Protein AF-A0A2N1M4F9-F1 (afdb_monomer)

Foldseek 3Di:
DVVVVVVVVVVVVQLVVPCADPVRHRVDDDQWDWDQDPNDIDIDGPDDPDPVVVLVVLVVVLVVCVVVVPDLVNVQVVCVVDVPDDHSVVSVVSVVVVVVVCCVLKNKDFDALPPPDPPDDDDDDDDDDDDDDPDPPVRVATKIFTAPLSVCQVVVVCQCPDVVRLDDFPPDAWEKEKEKDWDDDPDPWIKIWIWIATCSCPCVCVDVVRTGTGIMHTDDLALSSVQVVLVVCVVVLVCCLPFNRQYPVRGHHRYAYAYEYALVSLCRLQQFDDCPDQQSDQQFRHGPVCVVPPVDDTHSPGHPPRHPDHHRSPSHDSVRYDYDPVRD

Structure (mmCIF, N/CA/C/O backbone):
data_AF-A0A2N1M4F9-F1
#
_entry.id   AF-A0A2N1M4F9-F1
#
loop_
_atom_site.group_PDB
_atom_site.id
_atom_site.type_symbol
_atom_site.label_atom_id
_atom_site.label_alt_id
_atom_site.label_comp_id
_atom_site.label_asym_id
_atom_site.label_entity_id
_atom_site.label_seq_id
_atom_site.pdbx_PDB_ins_code
_atom_site.Cartn_x
_atom_site.Cartn_y
_atom_site.Cartn_z
_atom_site.occupancy
_atom_site.B_iso_or_equiv
_atom_site.auth_seq_id
_atom_site.auth_comp_id
_atom_site.auth_asym_id
_atom_site.auth_atom_id
_atom_site.pdbx_PDB_model_num
ATOM 1 N N . MET A 1 1 ? -41.321 10.673 26.598 1.00 43.56 1 MET A N 1
ATOM 2 C CA . MET A 1 1 ? -41.824 11.711 27.529 1.00 43.56 1 MET A CA 1
ATOM 3 C C . MET A 1 1 ? -41.396 11.422 28.968 1.00 43.56 1 MET A C 1
ATOM 5 O O . MET A 1 1 ? -40.718 12.260 29.539 1.00 43.56 1 MET A O 1
ATOM 9 N N . VAL A 1 2 ? -41.639 10.211 29.480 1.00 45.97 2 VAL A N 1
ATOM 10 C CA . VAL A 1 2 ? -41.343 9.781 30.866 1.00 45.97 2 VAL A CA 1
ATOM 11 C C . VAL A 1 2 ? -39.872 9.956 31.305 1.00 45.97 2 VAL A C 1
ATOM 13 O O . VAL A 1 2 ? -39.609 10.491 32.376 1.00 45.97 2 VAL A O 1
ATOM 16 N N . GLY A 1 3 ? -38.887 9.603 30.469 1.00 47.00 3 GLY A N 1
ATOM 17 C CA . GLY A 1 3 ? -37.466 9.673 30.863 1.00 47.00 3 GLY A CA 1
ATOM 18 C C . GLY A 1 3 ? -36.924 11.086 31.143 1.00 47.00 3 GLY A C 1
ATOM 19 O O . GLY A 1 3 ? -36.034 11.252 31.972 1.00 47.00 3 GLY A O 1
ATOM 20 N N . LYS A 1 4 ? -37.478 12.125 30.499 1.00 47.69 4 LYS A N 1
ATOM 21 C CA . LYS A 1 4 ? -37.035 13.522 30.687 1.00 47.69 4 LYS A CA 1
ATOM 22 C C . LYS A 1 4 ? -37.596 14.125 31.980 1.00 47.69 4 LYS A C 1
ATOM 24 O O . LYS A 1 4 ? -36.929 14.932 32.623 1.00 47.69 4 LYS A O 1
ATOM 29 N N . GLU A 1 5 ? -38.801 13.707 32.361 1.00 57.88 5 GLU A N 1
ATOM 30 C CA . GLU A 1 5 ? -39.423 14.020 33.651 1.00 57.88 5 GLU A CA 1
ATOM 31 C C . GLU A 1 5 ? -38.674 13.355 34.802 1.00 57.88 5 GLU A C 1
ATOM 33 O O . GLU A 1 5 ? -38.301 14.048 35.745 1.00 57.88 5 GLU A O 1
ATOM 38 N N . ILE A 1 6 ? -38.357 12.061 34.676 1.00 59.81 6 ILE A N 1
ATOM 39 C CA . ILE A 1 6 ? -37.574 11.329 35.680 1.00 59.81 6 ILE A CA 1
ATOM 40 C C . ILE A 1 6 ? -36.201 11.978 35.864 1.00 59.81 6 ILE A C 1
ATOM 42 O O . ILE A 1 6 ? -35.836 12.304 36.987 1.00 59.81 6 ILE A O 1
ATOM 46 N N . ALA A 1 7 ? -35.468 12.263 34.782 1.00 54.81 7 ALA A N 1
ATOM 47 C CA . ALA A 1 7 ? -34.160 12.912 34.880 1.00 54.81 7 ALA A CA 1
ATOM 48 C C . ALA A 1 7 ? -34.240 14.285 35.575 1.00 54.81 7 ALA A C 1
ATOM 50 O O . ALA A 1 7 ? -33.414 14.611 36.424 1.00 54.81 7 ALA A O 1
ATOM 51 N N . THR A 1 8 ? -35.262 15.085 35.262 1.00 65.81 8 THR A N 1
ATOM 52 C CA . THR A 1 8 ? -35.437 16.424 35.847 1.00 65.81 8 THR A CA 1
ATOM 53 C C . THR A 1 8 ? -35.810 16.353 37.334 1.00 65.81 8 THR A C 1
ATOM 55 O O . THR A 1 8 ? -35.275 17.112 38.144 1.00 65.81 8 THR A O 1
ATOM 58 N N . GLN A 1 9 ? -36.685 15.417 37.714 1.00 71.00 9 GLN A N 1
ATOM 59 C CA . GLN A 1 9 ? -37.071 15.174 39.108 1.00 71.00 9 GLN A CA 1
ATOM 60 C C . GLN A 1 9 ? -35.902 14.619 39.929 1.00 71.00 9 GLN A C 1
ATOM 62 O O . GLN A 1 9 ? -35.629 15.121 41.018 1.00 71.00 9 GLN A O 1
ATOM 67 N N . THR A 1 10 ? -35.147 13.669 39.378 1.00 65.94 10 THR A N 1
ATOM 68 C CA . THR A 1 10 ? -33.921 13.134 39.982 1.00 65.94 10 THR A CA 1
ATOM 69 C C . THR A 1 10 ? -32.917 14.241 40.281 1.00 65.94 10 THR A C 1
ATOM 71 O O . THR A 1 10 ? -32.430 14.350 41.404 1.00 65.94 10 THR A O 1
ATOM 74 N N . MET A 1 11 ? -32.643 15.117 39.313 1.00 65.06 11 MET A N 1
ATOM 75 C CA . MET A 1 11 ? -31.697 16.221 39.496 1.00 65.06 11 MET A CA 1
ATOM 76 C C . MET A 1 11 ? -32.159 17.211 40.570 1.00 65.06 11 MET A C 1
ATOM 78 O O . MET A 1 11 ? -31.341 17.729 41.330 1.00 65.06 11 MET A O 1
ATOM 82 N N . SER A 1 12 ? -33.470 17.447 40.675 1.00 73.50 12 SER A N 1
ATOM 83 C CA . SER A 1 12 ? -34.050 18.251 41.754 1.00 73.50 12 SER A CA 1
ATOM 84 C C . SER A 1 12 ? -33.849 17.598 43.129 1.00 73.50 12 SER A C 1
ATOM 86 O O . SER A 1 12 ? -33.447 18.274 44.078 1.00 73.50 12 SER A O 1
ATOM 88 N N . ILE A 1 13 ? -34.050 16.280 43.233 1.00 73.75 13 ILE A N 1
ATOM 89 C CA . ILE A 1 13 ? -33.861 15.507 44.469 1.00 73.75 13 ILE A CA 1
ATOM 90 C C . ILE A 1 13 ? -32.388 15.500 44.896 1.00 73.75 13 ILE A C 1
ATOM 92 O O . ILE A 1 13 ? -32.100 15.740 46.069 1.00 73.75 13 ILE A O 1
ATOM 96 N N . LEU A 1 14 ? -31.451 15.280 43.971 1.00 72.12 14 LEU A N 1
ATOM 97 C CA . LEU A 1 14 ? -30.015 15.250 44.274 1.00 72.12 14 LEU A CA 1
ATOM 98 C C . LEU A 1 14 ? -29.511 16.605 44.795 1.00 72.12 14 LEU A C 1
ATOM 100 O O . LEU A 1 14 ? -28.812 16.648 45.809 1.00 72.12 14 LEU A O 1
ATOM 104 N N . LYS A 1 15 ? -29.949 17.717 44.183 1.00 71.81 15 LYS A N 1
ATOM 105 C CA . LYS A 1 15 ? -29.650 19.074 44.679 1.00 71.81 15 LYS A CA 1
ATOM 106 C C . LYS A 1 15 ? -30.251 19.329 46.056 1.00 71.81 15 LYS A C 1
ATOM 108 O O . LYS A 1 15 ? -29.565 19.818 46.949 1.00 71.81 15 LYS A O 1
ATOM 113 N N . LYS A 1 16 ? -31.524 18.971 46.253 1.00 79.19 16 LYS A N 1
ATOM 114 C CA . LYS A 1 16 ? -32.230 19.174 47.527 1.00 79.19 16 LYS A CA 1
ATOM 115 C C . LYS A 1 16 ? -31.554 18.441 48.691 1.00 79.19 16 LYS A C 1
ATOM 117 O O . LYS A 1 16 ? -31.559 18.949 49.808 1.00 79.19 16 LYS A O 1
ATOM 122 N N . ASN A 1 17 ? -30.957 17.280 48.426 1.00 74.25 17 ASN A N 1
ATOM 123 C CA . ASN A 1 17 ? -30.284 16.457 49.432 1.00 74.25 17 ASN A CA 1
ATOM 124 C C . ASN A 1 17 ? -28.765 16.702 49.523 1.00 74.25 17 ASN A C 1
ATOM 126 O O . ASN A 1 17 ? -28.071 15.926 50.169 1.00 74.25 17 ASN A O 1
ATOM 130 N N . LYS A 1 18 ? -28.249 17.787 48.921 1.00 76.75 18 LYS A N 1
ATOM 131 C CA . LYS A 1 18 ? -26.831 18.191 48.976 1.00 76.75 18 LYS A CA 1
ATOM 132 C C . LYS A 1 18 ? -25.847 17.135 48.454 1.00 76.75 18 LYS A C 1
ATOM 134 O O . LYS A 1 18 ? -24.708 17.075 48.912 1.00 76.75 18 LYS A O 1
ATOM 139 N N . PHE A 1 19 ? -26.241 16.349 47.451 1.00 71.12 19 PHE A N 1
ATOM 140 C CA . PHE A 1 19 ? -25.306 15.526 46.671 1.00 71.12 19 PHE A CA 1
ATOM 141 C C . PHE A 1 19 ? -24.544 16.392 45.661 1.00 71.12 19 PHE A C 1
ATOM 143 O O . PHE A 1 19 ? -24.553 16.139 44.455 1.00 71.12 19 PHE A O 1
ATOM 150 N N . THR A 1 20 ? -23.926 17.457 46.159 1.00 70.88 20 THR A N 1
ATOM 151 C CA . THR A 1 20 ? -23.211 18.463 45.382 1.00 70.88 20 THR A CA 1
ATOM 152 C C . THR A 1 20 ? -21.827 18.692 45.978 1.00 70.88 20 THR A C 1
ATOM 154 O O . THR A 1 20 ? -21.663 18.663 47.197 1.00 70.88 20 THR A O 1
ATOM 157 N N . SER A 1 21 ? -20.832 18.926 45.129 1.00 68.69 21 SER A N 1
ATOM 158 C CA . SER A 1 21 ? -19.482 19.323 45.518 1.00 68.69 21 SER A CA 1
ATOM 159 C C . SER A 1 21 ? -19.484 20.707 46.199 1.00 68.69 21 SER A C 1
ATOM 161 O O . SER A 1 21 ? -20.481 21.436 46.136 1.00 68.69 21 SER A O 1
ATOM 163 N N . PRO A 1 22 ? -18.352 21.138 46.789 1.00 64.31 22 PRO A N 1
ATOM 164 C CA . PRO A 1 22 ? -18.171 22.518 47.248 1.00 64.31 22 PRO A CA 1
ATOM 165 C C . PRO A 1 22 ? -18.318 23.577 46.139 1.00 64.31 22 PRO A C 1
ATOM 167 O O . PRO A 1 22 ? -18.532 24.744 46.448 1.00 64.31 22 PRO A O 1
ATOM 170 N N . SER A 1 23 ? -18.214 23.179 44.863 1.00 74.44 23 SER A N 1
ATOM 171 C CA . SER A 1 23 ? -18.457 24.013 43.677 1.00 74.44 23 SER A CA 1
ATOM 172 C C . SER A 1 23 ? -19.906 23.945 43.158 1.00 74.44 23 SER A C 1
ATOM 174 O O . SER A 1 23 ? -20.176 24.411 42.057 1.00 74.44 23 SER A O 1
ATOM 176 N N . GLU A 1 24 ? -20.836 23.371 43.933 1.00 68.88 24 GLU A N 1
ATOM 177 C CA . GLU A 1 24 ? -22.257 23.160 43.591 1.00 68.88 24 GLU A CA 1
ATOM 178 C C . GLU A 1 24 ? -22.531 22.231 42.389 1.00 68.88 24 GLU A C 1
ATOM 180 O O . GLU A 1 24 ? -23.660 22.140 41.896 1.00 68.88 24 GLU A O 1
ATOM 185 N N . GLU A 1 25 ? -21.535 21.465 41.945 1.00 66.25 25 GLU A N 1
ATOM 186 C CA . GLU A 1 25 ? -21.716 20.445 40.909 1.00 66.25 25 GLU A CA 1
ATOM 187 C C . GLU A 1 25 ? -22.289 19.166 41.517 1.00 66.25 25 GLU A C 1
ATOM 189 O O . GLU A 1 25 ? -21.863 18.737 42.583 1.00 66.25 25 GLU A O 1
ATOM 194 N N . ILE A 1 26 ? -23.258 18.524 40.861 1.00 68.31 26 ILE A N 1
ATOM 195 C CA . ILE A 1 26 ? -23.835 17.269 41.365 1.00 68.31 26 ILE A CA 1
ATOM 196 C C . ILE A 1 26 ? -22.802 16.148 41.240 1.00 68.31 26 ILE A C 1
ATOM 198 O O . ILE A 1 26 ? -22.325 15.870 40.144 1.00 68.31 26 ILE A O 1
ATOM 202 N N . ILE A 1 27 ? -22.496 15.489 42.359 1.00 68.31 27 ILE A N 1
ATOM 203 C CA . ILE A 1 27 ? -21.466 14.436 42.455 1.00 68.31 27 ILE A CA 1
ATOM 204 C C . ILE A 1 27 ? -22.041 13.014 42.461 1.00 68.31 27 ILE A C 1
ATOM 206 O O . ILE A 1 27 ? -21.300 12.049 42.614 1.00 68.31 27 ILE A O 1
ATOM 210 N N . ALA A 1 28 ? -23.359 12.875 42.329 1.00 59.84 28 ALA A N 1
ATOM 211 C CA . ALA A 1 28 ? -24.047 11.589 42.332 1.00 59.84 28 ALA A CA 1
ATOM 212 C C . ALA A 1 28 ? -24.730 11.333 40.985 1.00 59.84 28 ALA A C 1
ATOM 214 O O . ALA A 1 28 ? -25.316 12.240 40.391 1.00 59.84 28 ALA A O 1
ATOM 215 N N . THR A 1 29 ? -24.695 10.083 40.531 1.00 61.25 29 THR A N 1
ATOM 216 C CA . THR A 1 29 ? -25.408 9.619 39.336 1.00 61.25 29 THR A CA 1
ATOM 217 C C . THR A 1 29 ? -26.294 8.427 39.697 1.00 61.25 29 THR A C 1
ATOM 219 O O . THR A 1 29 ? -26.034 7.734 40.678 1.00 61.25 29 THR A O 1
ATOM 222 N N . ILE A 1 30 ? -27.391 8.234 38.960 1.00 61.59 30 ILE A N 1
ATOM 223 C CA . ILE A 1 30 ? -28.231 7.039 39.100 1.00 61.59 30 ILE A CA 1
ATOM 224 C C . ILE A 1 30 ? -27.684 5.981 38.150 1.00 61.59 30 ILE A C 1
ATOM 226 O O . ILE A 1 30 ? -27.671 6.209 36.942 1.00 61.59 30 ILE A O 1
ATOM 230 N N . GLU A 1 31 ? -27.276 4.841 38.697 1.00 61.00 31 GLU A N 1
ATOM 231 C CA . GLU A 1 31 ? -26.774 3.705 37.919 1.00 61.00 31 GLU A CA 1
ATOM 232 C C . GLU A 1 31 ? -27.929 2.807 37.446 1.00 61.00 31 GLU A C 1
ATOM 234 O O . GLU A 1 31 ? -28.061 2.551 36.250 1.00 61.00 31 GLU A O 1
ATOM 239 N N . VAL A 1 32 ? -28.836 2.420 38.355 1.00 66.81 32 VAL A N 1
ATOM 240 C CA . VAL A 1 32 ? -29.966 1.517 38.067 1.00 66.81 32 VAL A CA 1
ATOM 241 C C . VAL A 1 32 ? -31.227 1.954 38.815 1.00 66.81 32 VAL A C 1
ATOM 243 O O . VAL A 1 32 ? -31.163 2.384 39.968 1.00 66.81 32 VAL A O 1
ATOM 246 N N . ILE A 1 33 ? -32.394 1.807 38.181 1.00 73.81 33 ILE A N 1
ATOM 247 C CA . ILE A 1 33 ? -33.699 1.853 38.855 1.00 73.81 33 ILE A CA 1
ATOM 248 C C . ILE A 1 33 ? -34.377 0.491 38.713 1.00 73.81 33 ILE A C 1
ATOM 250 O O . ILE A 1 33 ? -34.663 0.054 37.601 1.00 73.81 33 ILE A O 1
ATOM 254 N N . 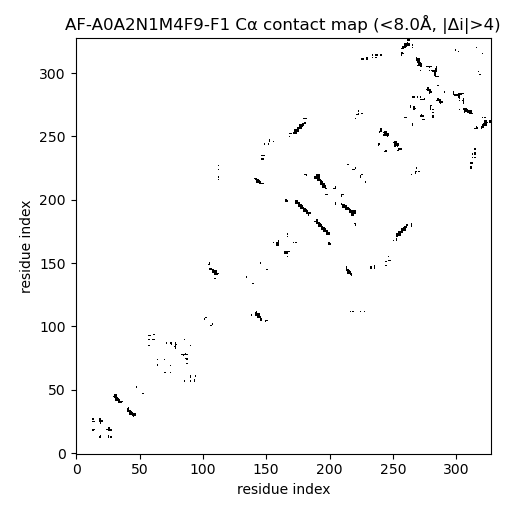VAL A 1 34 ? -34.685 -0.148 39.843 1.00 74.94 34 VAL A N 1
ATOM 255 C CA . VAL A 1 34 ? -35.406 -1.427 39.897 1.00 74.94 34 VAL A CA 1
ATOM 256 C C . VAL A 1 34 ? -36.852 -1.177 40.318 1.00 74.94 34 VAL A C 1
ATOM 258 O O . VAL A 1 34 ? -37.114 -0.636 41.393 1.00 74.94 34 VAL A O 1
ATOM 261 N N . LEU A 1 35 ? -37.805 -1.569 39.476 1.00 69.62 35 LEU A N 1
ATOM 262 C CA . LEU A 1 35 ? -39.241 -1.420 39.708 1.00 69.62 35 LEU A CA 1
ATOM 263 C C . LEU A 1 35 ? -39.894 -2.797 39.792 1.00 69.62 35 LEU A C 1
ATOM 265 O O . LEU A 1 35 ? -39.648 -3.644 38.944 1.00 69.62 35 LEU A O 1
ATOM 269 N N . LYS A 1 36 ? -40.776 -3.017 40.771 1.00 73.88 36 LYS A N 1
ATOM 270 C CA . LYS A 1 36 ? -41.617 -4.220 40.823 1.00 73.88 36 LYS A CA 1
ATOM 271 C C . LYS A 1 36 ? -43.045 -3.864 40.428 1.00 73.88 36 LYS A C 1
ATOM 273 O O . LYS A 1 36 ? -43.728 -3.165 41.172 1.00 73.88 36 LYS A O 1
ATOM 278 N N . ILE A 1 37 ? -43.497 -4.345 39.273 1.00 73.44 37 ILE A N 1
ATOM 279 C CA . ILE A 1 37 ? -44.825 -4.062 38.719 1.00 73.44 37 ILE A CA 1
ATOM 280 C C . ILE A 1 37 ? -45.552 -5.393 38.536 1.00 73.44 37 ILE A C 1
ATOM 282 O O . ILE A 1 37 ? -45.088 -6.264 37.814 1.00 73.44 37 ILE A O 1
ATOM 286 N N . ASN A 1 38 ? -46.684 -5.576 39.223 1.00 75.25 38 ASN A N 1
ATOM 287 C CA . ASN A 1 38 ? -47.508 -6.795 39.156 1.00 75.25 38 ASN A CA 1
ATOM 288 C C . ASN A 1 38 ? -46.754 -8.118 39.411 1.00 75.25 38 ASN A C 1
ATOM 290 O O . ASN A 1 38 ? -47.158 -9.170 38.930 1.00 75.25 38 ASN A O 1
ATOM 294 N N . GLY A 1 39 ? -45.676 -8.077 40.198 1.00 79.50 39 GLY A N 1
ATOM 295 C CA . GLY A 1 39 ? -44.855 -9.251 40.508 1.00 79.50 39 GLY A CA 1
ATOM 296 C C . GLY A 1 39 ? -43.624 -9.411 39.617 1.00 79.50 39 GLY A C 1
ATOM 297 O O . GLY A 1 39 ? -42.696 -10.099 40.034 1.00 79.50 39 GLY A O 1
ATOM 298 N N . GLU A 1 40 ? -43.564 -8.717 38.481 1.00 60.47 40 GLU A N 1
ATOM 299 C CA . GLU A 1 40 ? -42.396 -8.679 37.602 1.00 60.47 40 GLU A CA 1
ATOM 300 C C . GLU A 1 40 ? -41.425 -7.579 38.022 1.00 60.47 40 GLU A C 1
ATOM 302 O O . GLU A 1 40 ? -41.831 -6.502 38.467 1.00 60.47 40 GLU A O 1
ATOM 307 N N . ILE A 1 41 ? -40.132 -7.869 37.900 1.00 82.56 41 ILE A N 1
ATOM 308 C CA . ILE A 1 41 ? -39.058 -6.916 38.163 1.00 82.56 41 ILE A CA 1
ATOM 309 C C . ILE A 1 41 ? -38.625 -6.322 36.822 1.00 82.56 41 ILE A C 1
ATOM 311 O O . ILE A 1 41 ? -38.258 -7.053 35.907 1.00 82.56 41 ILE A O 1
ATOM 315 N N . VAL A 1 42 ? -38.677 -4.997 36.718 1.00 67.00 42 VAL A N 1
ATOM 316 C CA . VAL A 1 42 ? -38.195 -4.215 35.581 1.00 67.00 42 VAL A CA 1
ATOM 317 C C . VAL A 1 42 ? -36.985 -3.417 36.042 1.00 67.00 42 VAL A C 1
ATOM 319 O O . VAL A 1 42 ? -37.100 -2.562 36.921 1.00 67.00 42 VAL A O 1
ATOM 322 N N . GLU A 1 43 ? -35.835 -3.684 35.437 1.00 71.38 43 GLU A N 1
ATOM 323 C CA . GLU A 1 43 ? -34.592 -2.962 35.700 1.00 71.38 43 GLU A CA 1
ATOM 324 C C . GLU A 1 43 ? -34.309 -1.978 34.567 1.00 71.38 43 GLU A C 1
ATOM 326 O O . GLU A 1 43 ? -34.317 -2.331 33.387 1.00 71.38 43 GLU A O 1
ATOM 331 N N . LEU A 1 44 ? -34.079 -0.721 34.931 1.00 59.56 44 LEU A N 1
ATOM 332 C CA . LEU A 1 44 ? -33.698 0.348 34.019 1.00 59.56 44 LEU A CA 1
ATOM 333 C C . LEU A 1 44 ? -32.254 0.737 34.324 1.00 59.56 44 LEU A C 1
ATOM 335 O O . LEU A 1 44 ? -31.991 1.428 35.310 1.00 59.56 44 LEU A O 1
ATOM 339 N N . HIS A 1 45 ? -31.339 0.276 33.477 1.00 60.31 45 HIS A N 1
ATOM 340 C CA . HIS A 1 45 ? -29.908 0.568 33.549 1.00 60.31 45 HIS A CA 1
ATOM 341 C C . HIS A 1 45 ? -29.611 1.890 32.833 1.00 60.31 45 HIS A C 1
ATOM 343 O O . HIS A 1 45 ? -29.954 2.065 31.661 1.00 60.31 45 HIS A O 1
ATOM 349 N N . PHE A 1 46 ? -29.018 2.848 33.546 1.00 59.69 46 PHE A N 1
ATOM 350 C CA . PHE A 1 46 ? -28.681 4.183 33.026 1.00 59.69 46 PHE A CA 1
ATOM 351 C C . PHE A 1 46 ? -27.184 4.340 32.716 1.00 59.69 46 PHE A C 1
ATOM 353 O O . PHE A 1 46 ? -26.774 5.358 32.153 1.00 59.69 46 PHE A O 1
ATOM 360 N N . HIS A 1 47 ? -26.385 3.320 33.032 1.00 55.69 47 HIS A N 1
ATOM 361 C CA . HIS A 1 47 ? -25.016 3.129 32.568 1.00 55.69 47 HIS A CA 1
ATOM 362 C C . HIS A 1 47 ? -24.889 1.732 31.947 1.00 55.69 47 HIS A C 1
ATOM 364 O O . HIS A 1 47 ? -25.502 0.800 32.458 1.00 55.69 47 HIS A O 1
ATOM 370 N N . PRO A 1 48 ? -24.113 1.551 30.864 1.00 50.91 48 PRO A N 1
ATOM 371 C CA . PRO A 1 48 ? -23.643 0.224 30.491 1.00 50.91 48 PRO A CA 1
ATOM 372 C C . PRO A 1 48 ? -22.753 -0.280 31.626 1.00 50.91 48 PRO A C 1
ATOM 374 O O . PRO A 1 48 ? -21.821 0.424 32.017 1.00 50.91 48 PRO A O 1
ATOM 377 N N . ASP A 1 49 ? -23.021 -1.481 32.132 1.00 50.88 49 ASP A N 1
ATOM 378 C CA . ASP A 1 49 ? -22.327 -2.097 33.275 1.00 50.88 49 ASP A CA 1
ATOM 379 C C . ASP A 1 49 ? -20.808 -2.295 33.059 1.00 50.88 49 ASP A C 1
ATOM 381 O O . ASP A 1 49 ? -20.088 -2.733 33.956 1.00 50.88 49 ASP A O 1
ATOM 385 N N . ASN A 1 50 ? -20.291 -1.949 31.873 1.00 59.62 50 ASN A N 1
ATOM 386 C CA . ASN A 1 50 ? -18.891 -2.060 31.502 1.00 59.62 50 ASN A CA 1
ATOM 387 C C . ASN A 1 50 ? -18.440 -0.837 30.676 1.00 59.62 50 ASN A C 1
ATOM 389 O O . ASN A 1 50 ? -18.958 -0.570 29.590 1.00 59.62 50 ASN A O 1
ATOM 393 N N . VAL A 1 51 ? -17.426 -0.099 31.147 1.00 60.84 51 VAL A N 1
ATOM 394 C CA . VAL A 1 51 ? -16.824 1.051 30.425 1.00 60.84 51 VAL A CA 1
ATOM 395 C C . VAL A 1 51 ? -16.342 0.646 29.020 1.00 60.84 51 VAL A C 1
ATOM 397 O O . VAL A 1 51 ? -16.396 1.438 28.071 1.00 60.84 51 VAL A O 1
ATOM 400 N N . THR A 1 52 ? -15.918 -0.611 28.872 1.00 62.53 52 THR A N 1
ATOM 401 C CA . THR A 1 52 ? -15.534 -1.219 27.593 1.00 62.53 52 THR A CA 1
ATOM 402 C C . THR A 1 52 ? -16.712 -1.287 26.616 1.00 62.53 52 THR A C 1
ATOM 404 O O . THR A 1 52 ? -16.546 -0.911 25.456 1.00 62.53 52 THR A O 1
ATOM 407 N N . ASP A 1 53 ? -17.910 -1.652 27.081 1.00 68.88 53 ASP A N 1
ATOM 408 C CA . ASP A 1 53 ? -19.109 -1.774 26.238 1.00 68.88 53 ASP A CA 1
ATOM 409 C C . ASP A 1 53 ? -19.587 -0.401 25.752 1.00 68.88 53 ASP A C 1
ATOM 411 O O . ASP A 1 53 ? -19.983 -0.238 24.597 1.00 68.88 53 ASP A O 1
ATOM 415 N N . PHE A 1 54 ? -19.478 0.629 26.598 1.00 78.38 54 PHE A N 1
ATOM 416 C CA . PHE A 1 54 ? -19.806 1.999 26.199 1.00 78.38 54 PHE A CA 1
ATOM 417 C C . PHE A 1 54 ? -18.851 2.538 25.129 1.00 78.38 54 PHE A C 1
ATOM 419 O O . PHE A 1 54 ? -19.282 3.163 24.158 1.00 78.38 54 PHE A O 1
ATOM 426 N N . THR A 1 55 ? -17.553 2.275 25.289 1.00 82.62 55 THR A N 1
ATOM 427 C CA . THR A 1 55 ? -16.529 2.706 24.330 1.00 82.62 55 THR A CA 1
ATOM 428 C C . THR A 1 55 ? -16.735 2.019 22.982 1.00 82.62 55 THR A C 1
ATOM 430 O O . THR A 1 55 ? -16.797 2.695 21.959 1.00 82.62 55 THR A O 1
ATOM 433 N N . GLN A 1 56 ? -16.949 0.699 22.980 1.00 80.56 56 GLN A N 1
ATOM 434 C CA . GLN A 1 56 ? -17.260 -0.064 21.767 1.00 80.56 56 GLN A CA 1
ATOM 435 C C . GLN A 1 56 ? -18.544 0.426 21.087 1.00 80.56 56 GLN A C 1
ATOM 437 O O . GLN A 1 56 ? -18.614 0.492 19.857 1.00 80.56 56 GLN A O 1
ATOM 442 N N . HIS A 1 57 ? -19.554 0.809 21.870 1.00 81.50 57 HIS A N 1
ATOM 443 C CA . HIS A 1 57 ? -20.788 1.371 21.338 1.00 81.50 57 HIS A CA 1
ATOM 444 C C . HIS A 1 57 ? -20.558 2.724 20.645 1.00 81.50 57 HIS A C 1
ATOM 446 O O . HIS A 1 57 ? -21.030 2.923 19.523 1.00 81.50 57 HIS A O 1
ATOM 452 N N . ILE A 1 58 ? -19.790 3.634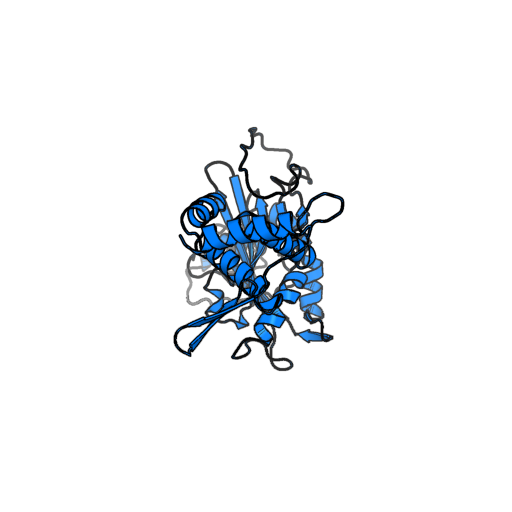 21.258 1.00 88.38 58 ILE A N 1
ATOM 453 C CA . ILE A 1 58 ? -19.420 4.909 20.623 1.00 88.38 58 ILE A CA 1
ATOM 454 C C . ILE A 1 58 ? -18.575 4.670 19.368 1.00 88.38 58 ILE A C 1
ATOM 456 O O . ILE A 1 58 ? -18.859 5.270 18.331 1.00 88.38 58 ILE A O 1
ATOM 460 N N . ASP A 1 59 ? -17.581 3.784 19.435 1.00 89.00 59 ASP A N 1
ATOM 461 C CA . ASP A 1 59 ? -16.713 3.450 18.301 1.00 89.00 59 ASP A CA 1
ATOM 462 C C . ASP A 1 59 ? -17.531 2.896 17.126 1.00 89.00 59 ASP A C 1
ATOM 464 O O . ASP A 1 59 ? -17.317 3.281 15.976 1.00 89.00 59 ASP A O 1
ATOM 468 N N . SER A 1 60 ? -18.551 2.081 17.412 1.00 81.62 60 SER A N 1
ATOM 469 C CA . SER A 1 60 ? -19.488 1.570 16.405 1.00 81.62 60 SER A CA 1
ATOM 470 C C . SER A 1 60 ? -20.314 2.685 15.755 1.00 81.62 60 SER A C 1
ATOM 472 O O . SER A 1 60 ? -20.527 2.663 14.544 1.00 81.62 60 SER A O 1
ATOM 474 N N . ILE A 1 61 ? -20.758 3.685 16.527 1.00 85.62 61 ILE A N 1
ATOM 475 C CA . ILE A 1 61 ? -21.475 4.852 15.987 1.00 85.62 61 ILE A CA 1
ATOM 476 C C . ILE A 1 61 ? -20.551 5.697 15.109 1.00 85.62 61 ILE A C 1
ATOM 478 O O . ILE A 1 61 ? -20.963 6.120 14.028 1.00 85.62 61 ILE A O 1
ATOM 482 N N . ILE A 1 62 ? -19.317 5.950 15.558 1.00 89.38 62 ILE A N 1
ATOM 483 C CA . ILE A 1 62 ? -18.318 6.703 14.788 1.00 89.38 62 ILE A CA 1
ATOM 484 C C . ILE A 1 62 ? -18.071 6.008 13.457 1.00 89.38 62 ILE A C 1
ATOM 486 O O . ILE A 1 62 ? -18.231 6.641 12.414 1.00 89.38 62 ILE A O 1
ATOM 490 N N . ARG A 1 63 ? -17.792 4.701 13.502 1.00 87.31 63 ARG A N 1
ATOM 491 C CA . ARG A 1 63 ? -17.577 3.875 12.319 1.00 87.31 63 ARG A CA 1
ATOM 492 C C . ARG A 1 63 ? -18.770 3.921 11.369 1.00 87.31 63 ARG A C 1
ATOM 494 O O . ARG A 1 63 ? -18.582 4.169 10.185 1.00 87.31 63 ARG A O 1
ATOM 501 N N . ALA A 1 64 ? -19.990 3.750 11.879 1.00 83.31 64 ALA A N 1
ATOM 502 C CA . ALA A 1 64 ? -21.196 3.832 11.060 1.00 83.31 64 ALA A CA 1
ATOM 503 C C . ALA A 1 64 ? -21.338 5.207 10.396 1.00 83.31 64 ALA A C 1
ATOM 505 O O . ALA A 1 64 ? -21.690 5.282 9.223 1.00 83.31 64 ALA A O 1
ATOM 506 N N . CYS A 1 65 ? -21.040 6.297 11.112 1.00 84.25 65 CYS A N 1
ATOM 507 C CA . CYS A 1 65 ? -21.053 7.640 10.531 1.00 84.25 65 CYS A CA 1
ATOM 508 C C . CYS A 1 65 ? -20.013 7.790 9.415 1.00 84.25 65 CYS A C 1
ATOM 510 O O . CYS A 1 65 ? -20.330 8.392 8.395 1.00 84.25 65 CYS A O 1
ATOM 512 N N . ASP A 1 66 ? -18.808 7.246 9.588 1.00 84.06 66 ASP A N 1
ATOM 513 C CA . ASP A 1 66 ? -17.741 7.338 8.587 1.00 84.06 66 ASP A CA 1
ATOM 514 C C . ASP A 1 66 ? -18.050 6.481 7.349 1.00 84.06 66 ASP A C 1
ATOM 516 O O . ASP A 1 66 ? -17.954 6.971 6.227 1.00 84.06 66 ASP A O 1
ATOM 520 N N . GLU A 1 67 ? -18.530 5.248 7.534 1.00 81.12 67 GLU A N 1
ATOM 521 C CA . GLU A 1 67 ? -18.934 4.356 6.435 1.00 81.12 67 GLU A CA 1
ATOM 522 C C . GLU A 1 67 ? -20.146 4.891 5.654 1.00 81.12 67 GLU A C 1
ATOM 524 O O . GLU A 1 67 ? -20.261 4.668 4.450 1.00 81.12 67 GLU A O 1
ATOM 529 N N . THR A 1 68 ? -21.044 5.629 6.315 1.00 84.12 68 THR A N 1
ATOM 530 C CA . THR A 1 68 ? -22.232 6.236 5.683 1.00 84.12 68 THR A CA 1
ATOM 531 C C . THR A 1 68 ? -22.041 7.701 5.289 1.00 84.12 68 THR A C 1
ATOM 533 O O . THR A 1 68 ? -22.986 8.334 4.813 1.00 84.12 68 THR A O 1
ATOM 536 N N . LEU A 1 69 ? -20.834 8.251 5.466 1.00 84.62 69 LEU A N 1
ATOM 537 C CA . LEU A 1 69 ? -20.488 9.646 5.169 1.00 84.62 69 LEU A CA 1
ATOM 538 C C . LEU A 1 69 ? -21.407 10.672 5.869 1.00 84.62 69 LEU A C 1
ATOM 540 O O . LEU A 1 69 ? -21.679 11.759 5.350 1.00 84.62 69 LEU A O 1
ATOM 544 N N . ILE A 1 70 ? -21.898 10.352 7.071 1.00 84.12 70 ILE A N 1
ATOM 545 C CA . ILE A 1 70 ? -22.713 11.268 7.871 1.00 84.12 70 ILE A CA 1
ATOM 546 C C . ILE A 1 70 ? -21.802 12.331 8.479 1.00 84.12 70 ILE A C 1
ATOM 548 O O . ILE A 1 70 ? -21.036 12.082 9.409 1.00 84.12 70 ILE A O 1
ATOM 552 N N . SER A 1 71 ? -21.949 13.567 8.001 1.00 88.06 71 SER A N 1
ATOM 553 C CA . SER A 1 71 ? -21.204 14.694 8.558 1.00 88.06 71 SER A CA 1
ATOM 554 C C . SER A 1 71 ? -21.567 14.960 10.020 1.00 88.06 71 SER A C 1
ATOM 556 O O . SER A 1 71 ? -22.710 14.771 10.450 1.00 88.06 71 SER A O 1
ATOM 558 N N . ARG A 1 72 ? -20.618 15.524 10.772 1.00 86.75 72 ARG A N 1
ATOM 559 C CA . ARG A 1 72 ? -20.801 15.961 12.165 1.00 86.75 72 ARG A CA 1
ATOM 560 C C . ARG A 1 72 ? -22.075 16.787 12.369 1.00 86.75 72 ARG A C 1
ATOM 562 O O . ARG A 1 72 ? -22.847 16.545 13.295 1.00 86.75 72 ARG A O 1
ATOM 569 N N . ASN A 1 73 ? -22.345 17.742 11.475 1.00 88.62 73 ASN A N 1
ATOM 570 C CA . ASN A 1 73 ? -23.549 18.572 11.553 1.00 88.62 73 ASN A CA 1
ATOM 571 C C . ASN A 1 73 ? -24.834 17.760 11.308 1.00 88.62 73 ASN A C 1
ATOM 573 O O . ASN A 1 73 ? -25.844 17.983 11.980 1.00 88.62 73 ASN A O 1
ATOM 577 N N . SER A 1 74 ? -24.797 16.805 10.378 1.00 86.06 74 SER A N 1
ATOM 578 C CA . SER A 1 74 ? -25.923 15.907 10.101 1.00 86.06 74 SER A CA 1
ATOM 579 C C . SER A 1 74 ? -26.211 15.009 11.300 1.00 86.06 74 SER A C 1
ATOM 581 O O . SER A 1 74 ? -27.352 14.972 11.767 1.00 86.06 74 SER A O 1
ATOM 583 N N . TYR A 1 75 ? -25.177 14.392 11.881 1.00 88.50 75 TYR A N 1
ATOM 584 C CA . TYR A 1 75 ? -25.305 13.602 13.104 1.00 88.50 75 TYR A CA 1
ATOM 585 C C . TYR A 1 75 ? -25.840 14.446 14.269 1.00 88.50 75 TYR A C 1
ATOM 587 O O . TYR A 1 75 ? -26.772 14.042 14.960 1.00 88.50 75 TYR A O 1
ATOM 595 N N . ARG A 1 76 ? -25.341 15.676 14.450 1.00 88.12 76 ARG A N 1
ATOM 596 C CA . ARG A 1 76 ? -25.831 16.608 15.480 1.00 88.12 76 ARG A CA 1
ATOM 597 C C . ARG A 1 76 ? -27.329 16.892 15.351 1.00 88.12 76 ARG A C 1
ATOM 599 O O . ARG A 1 76 ? -28.038 16.922 16.358 1.00 88.12 76 ARG A O 1
ATOM 606 N N . ARG A 1 77 ? -27.823 17.107 14.125 1.00 88.88 77 ARG A N 1
ATOM 607 C CA . ARG A 1 77 ? -29.257 17.312 13.851 1.00 88.88 77 ARG A CA 1
ATOM 608 C C . ARG A 1 77 ? -30.063 16.049 14.146 1.00 88.88 77 ARG A C 1
ATOM 610 O O . ARG A 1 77 ? -31.111 16.148 14.782 1.00 88.88 77 ARG A O 1
ATOM 617 N N . LEU A 1 78 ? -29.553 14.886 13.746 1.00 81.31 78 LEU A N 1
ATOM 618 C CA . LEU A 1 78 ? -30.176 13.589 13.999 1.00 81.31 78 LEU A CA 1
ATOM 619 C C . LEU A 1 78 ? -30.286 13.302 15.505 1.00 81.31 78 LEU A C 1
ATOM 621 O O . LEU A 1 78 ? -31.378 13.045 16.006 1.00 81.31 78 LEU A O 1
ATOM 625 N N . ALA A 1 79 ? -29.191 13.462 16.250 1.00 84.62 79 ALA A N 1
ATOM 626 C CA . ALA A 1 79 ? -29.152 13.283 17.700 1.00 84.62 79 ALA A CA 1
ATOM 627 C C . ALA A 1 79 ? -30.023 14.300 18.456 1.00 84.62 79 ALA A C 1
ATOM 629 O O . ALA A 1 79 ? -30.447 14.058 19.587 1.00 84.62 79 ALA A O 1
ATOM 630 N N . LYS A 1 80 ? -30.321 15.461 17.858 1.00 82.38 80 LYS A N 1
ATOM 631 C CA . LYS A 1 80 ? -31.293 16.416 18.412 1.00 82.38 80 LYS A CA 1
ATOM 632 C C . LYS A 1 80 ? -32.737 15.932 18.240 1.00 82.38 80 LYS A C 1
ATOM 634 O O . LYS A 1 80 ? -33.546 16.170 19.134 1.00 82.38 80 LYS A O 1
ATOM 639 N N . ALA A 1 81 ? -33.048 15.276 17.122 1.00 78.50 81 ALA A N 1
ATOM 640 C CA . ALA A 1 81 ? -34.385 14.777 16.803 1.00 78.50 81 ALA A CA 1
ATOM 641 C C . ALA A 1 81 ? -34.710 13.439 17.493 1.00 78.50 81 ALA A C 1
ATOM 643 O O . ALA A 1 81 ? -35.839 13.234 17.932 1.00 78.50 81 ALA A O 1
ATOM 644 N N . VAL A 1 82 ? -33.725 12.547 17.631 1.00 78.56 82 VAL A N 1
ATOM 645 C CA . VAL A 1 82 ? -33.890 11.219 18.236 1.00 78.56 82 VAL A CA 1
ATOM 646 C C . VAL A 1 82 ? -33.324 11.226 19.655 1.00 78.56 82 VAL A C 1
ATOM 648 O O . VAL A 1 82 ? -32.120 11.346 19.854 1.00 78.56 82 VAL A O 1
ATOM 651 N N . LEU A 1 83 ? -34.199 11.090 20.657 1.00 71.94 83 LEU A N 1
ATOM 652 C CA . LEU A 1 83 ? -33.833 11.227 22.076 1.00 71.94 83 LEU A CA 1
ATOM 653 C C . LEU A 1 83 ? -32.839 10.171 22.580 1.00 71.94 83 LEU A C 1
ATOM 655 O O . LEU A 1 83 ? -32.114 10.456 23.528 1.00 71.94 83 LEU A O 1
ATOM 659 N N . ASN A 1 84 ? -32.810 8.994 21.953 1.00 75.31 84 ASN A N 1
ATOM 660 C CA . ASN A 1 84 ? -31.996 7.857 22.392 1.00 75.31 84 ASN A CA 1
ATOM 661 C C . ASN A 1 84 ? -30.589 7.844 21.777 1.00 75.31 84 ASN A C 1
ATOM 663 O O . ASN A 1 84 ? -29.799 6.965 22.101 1.00 75.31 84 ASN A O 1
ATOM 667 N N . LEU A 1 85 ? -30.269 8.781 20.877 1.00 77.56 85 LEU A N 1
ATOM 668 C CA . LEU A 1 85 ? -28.934 8.857 20.291 1.00 77.56 85 LEU A CA 1
ATOM 669 C C . LEU A 1 85 ? -27.958 9.575 21.219 1.00 77.56 85 LEU A C 1
ATOM 671 O O . LEU A 1 85 ? -28.285 10.589 21.846 1.00 77.56 85 LEU A O 1
ATOM 675 N N . ILE A 1 86 ? -26.718 9.086 21.223 1.00 85.31 86 ILE A N 1
ATOM 676 C CA . ILE A 1 86 ? -25.608 9.736 21.910 1.00 85.31 86 ILE A CA 1
ATOM 677 C C . ILE A 1 86 ? -25.413 11.142 21.343 1.00 85.31 86 ILE A C 1
ATOM 679 O 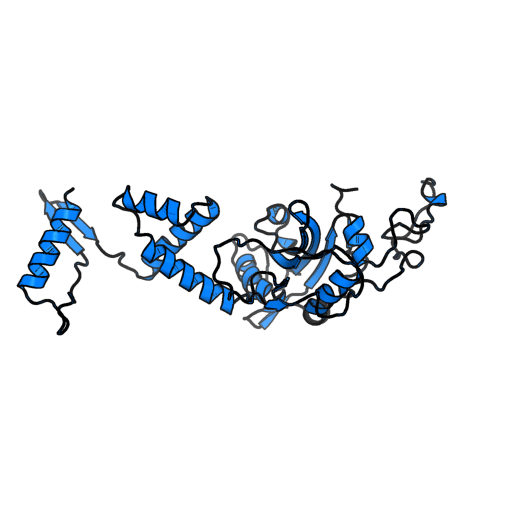O . ILE A 1 86 ? -25.427 11.364 20.128 1.00 85.31 86 ILE A O 1
ATOM 683 N N . ARG A 1 87 ? -25.230 12.111 22.243 1.00 84.88 87 ARG A N 1
ATOM 684 C CA . ARG A 1 87 ? -25.017 13.512 21.877 1.00 84.88 87 ARG A CA 1
ATOM 685 C C . ARG A 1 87 ? -23.704 13.678 21.122 1.00 84.88 87 ARG A C 1
ATOM 687 O O . ARG A 1 87 ? -22.688 13.098 21.481 1.00 84.88 87 ARG A O 1
ATOM 694 N N . GLU A 1 88 ? -23.732 14.541 20.114 1.00 89.50 88 GLU A N 1
ATOM 695 C CA . GLU A 1 88 ? -22.606 14.742 19.201 1.00 89.50 88 GLU A CA 1
ATOM 696 C C . GLU A 1 88 ? -21.291 15.115 19.907 1.00 89.50 88 GLU A C 1
ATOM 698 O O . GLU A 1 88 ? -20.262 14.579 19.527 1.00 89.50 88 GLU A O 1
ATOM 703 N N . HIS A 1 89 ? -21.302 15.916 20.978 1.00 87.31 89 HIS A N 1
ATOM 704 C CA . HIS A 1 89 ? -20.065 16.256 21.700 1.00 87.31 89 HIS A CA 1
ATOM 705 C C . HIS A 1 89 ? -19.331 15.035 22.293 1.00 87.31 89 HIS A C 1
ATOM 707 O O . HIS A 1 89 ? -18.110 15.061 22.418 1.00 87.31 89 HIS A O 1
ATOM 713 N N . VAL A 1 90 ? -20.054 13.966 22.655 1.00 88.88 90 VAL A N 1
ATOM 714 C CA . VAL A 1 90 ? -19.453 12.716 23.153 1.00 88.88 90 VAL A CA 1
ATOM 715 C C . VAL A 1 90 ? -18.773 11.971 22.005 1.00 88.88 90 VAL A C 1
ATOM 717 O O . VAL A 1 90 ? -17.643 11.511 22.153 1.00 88.88 90 VAL A O 1
ATOM 720 N N . ILE A 1 91 ? -19.441 11.913 20.848 1.00 88.69 91 ILE A N 1
ATOM 721 C CA . ILE A 1 91 ? -18.894 11.334 19.614 1.00 88.69 91 ILE A CA 1
ATOM 722 C C . ILE A 1 91 ? -17.639 12.098 19.184 1.00 88.69 91 ILE A C 1
ATOM 724 O O . ILE A 1 91 ? -16.623 11.482 18.887 1.00 88.69 91 ILE A O 1
ATOM 728 N N . GLU A 1 92 ? -17.679 13.430 19.210 1.00 89.31 92 GLU A N 1
ATOM 729 C CA . GLU A 1 92 ? -16.545 14.280 18.841 1.00 89.31 92 GLU A CA 1
ATOM 730 C C . GLU A 1 92 ? -15.352 14.091 19.780 1.00 89.31 92 GLU A C 1
ATOM 732 O O . GLU A 1 92 ? -14.218 13.946 19.328 1.00 89.31 92 GLU A O 1
ATOM 737 N N . LYS A 1 93 ? -15.595 14.030 21.096 1.00 91.31 93 LYS A N 1
ATOM 738 C CA . LYS A 1 93 ? -14.534 13.756 22.070 1.00 91.31 93 LYS A CA 1
ATOM 739 C C . LYS A 1 93 ? -13.832 12.436 21.751 1.00 91.31 93 LYS A C 1
ATOM 741 O O . LYS A 1 93 ? -12.604 12.397 21.711 1.00 91.31 93 LYS A O 1
ATOM 746 N N . ARG A 1 94 ? -14.605 11.381 21.474 1.00 92.00 94 ARG A N 1
ATOM 747 C CA . ARG A 1 94 ? -14.049 10.074 21.125 1.00 92.00 94 ARG A CA 1
ATOM 748 C C . ARG A 1 94 ? -13.346 10.079 19.762 1.00 92.00 94 ARG A C 1
ATOM 750 O O . ARG A 1 94 ? -12.277 9.490 19.653 1.00 92.00 94 ARG A O 1
ATOM 757 N N . ARG A 1 95 ? -13.856 10.804 18.756 1.00 92.00 95 ARG A N 1
ATOM 758 C CA . ARG A 1 95 ? -13.143 11.028 17.480 1.00 92.00 95 ARG A CA 1
ATOM 759 C C . ARG A 1 95 ? -11.770 11.660 17.714 1.00 92.00 95 ARG A C 1
ATOM 761 O O . ARG A 1 95 ? -10.785 11.156 17.194 1.00 92.00 95 ARG A O 1
ATOM 768 N N . ASN A 1 96 ? -11.680 12.687 18.557 1.00 91.50 96 ASN A N 1
ATOM 769 C CA . ASN A 1 96 ? -10.405 13.334 18.880 1.00 91.50 96 ASN A CA 1
ATOM 770 C C . ASN A 1 96 ? -9.428 12.394 19.603 1.00 91.50 96 ASN A C 1
ATOM 772 O O . ASN A 1 96 ? -8.221 12.462 19.376 1.00 91.50 96 ASN A O 1
ATOM 776 N N . GLU A 1 97 ? -9.926 11.512 20.472 1.00 93.50 97 GLU A N 1
ATOM 777 C CA . GLU A 1 97 ? -9.112 10.461 21.097 1.00 93.50 97 GLU A CA 1
ATOM 778 C C . GLU A 1 97 ? -8.585 9.464 20.058 1.00 93.50 97 GLU A C 1
ATOM 780 O O . GLU A 1 97 ? -7.388 9.176 20.053 1.00 93.50 97 GLU A O 1
ATOM 785 N N . ILE A 1 98 ? -9.442 8.993 19.144 1.00 91.25 98 ILE A N 1
ATOM 786 C CA . ILE A 1 98 ? -9.050 8.105 18.040 1.00 91.25 98 ILE A CA 1
ATOM 787 C C . ILE A 1 98 ? -7.988 8.780 17.169 1.00 91.25 98 ILE A C 1
ATOM 789 O O . ILE A 1 98 ? -6.950 8.175 16.916 1.00 91.25 98 ILE A O 1
ATOM 793 N N . THR A 1 99 ? -8.180 10.041 16.776 1.00 91.12 99 THR A N 1
ATOM 794 C CA . THR A 1 99 ? -7.200 10.802 15.985 1.00 91.12 99 THR A CA 1
ATOM 795 C C . THR A 1 99 ? -5.843 10.883 16.686 1.00 91.12 99 THR A C 1
ATOM 797 O O . THR A 1 99 ? -4.811 10.674 16.054 1.00 91.12 99 THR A O 1
ATOM 800 N N . LYS A 1 100 ? -5.811 11.117 18.005 1.00 93.56 100 LYS A N 1
ATOM 801 C CA . LYS A 1 100 ? -4.557 11.122 18.782 1.00 93.56 100 LYS A CA 1
ATOM 802 C C . LYS A 1 100 ? -3.873 9.755 18.788 1.00 93.56 100 LYS A C 1
ATOM 804 O O . LYS A 1 100 ? -2.657 9.689 18.625 1.00 93.56 100 LYS A O 1
ATOM 809 N N . ILE A 1 101 ? -4.644 8.677 18.947 1.00 92.75 101 ILE A N 1
ATOM 810 C CA . ILE A 1 101 ? -4.128 7.303 18.881 1.00 92.75 101 ILE A CA 1
ATOM 811 C C . ILE A 1 101 ? -3.565 7.024 17.483 1.00 92.75 101 ILE A C 1
ATOM 813 O O . ILE A 1 101 ? -2.434 6.559 17.362 1.00 92.75 101 ILE A O 1
ATOM 817 N N . MET A 1 102 ? -4.305 7.366 16.426 1.00 91.00 102 MET A N 1
ATOM 818 C CA . MET A 1 102 ? -3.867 7.192 15.039 1.00 91.00 102 MET A CA 1
ATOM 819 C C . MET A 1 102 ? -2.579 7.961 14.744 1.00 91.00 102 MET A C 1
ATOM 821 O O . MET A 1 102 ? -1.652 7.378 14.192 1.00 91.00 102 MET A O 1
ATOM 825 N N . ASN A 1 103 ? -2.481 9.221 15.172 1.00 90.69 103 ASN A N 1
ATOM 826 C CA . ASN A 1 103 ? -1.275 10.034 14.994 1.00 90.69 103 ASN A CA 1
ATOM 827 C C . ASN A 1 103 ? -0.057 9.453 15.726 1.00 90.69 103 ASN A C 1
ATOM 829 O O . ASN A 1 103 ? 1.070 9.653 15.284 1.00 90.69 103 ASN A O 1
ATOM 833 N N . SER A 1 104 ? -0.273 8.729 16.828 1.00 91.94 104 SER A N 1
ATOM 834 C CA . SER A 1 104 ? 0.799 8.033 17.542 1.00 91.94 104 SER A CA 1
ATOM 835 C C . SER A 1 104 ? 1.204 6.718 16.876 1.00 91.94 104 SER A C 1
ATOM 837 O O . SER A 1 104 ? 2.384 6.381 16.898 1.00 91.94 104 SER A O 1
ATOM 839 N N . LEU A 1 105 ? 0.245 5.951 16.348 1.00 91.75 105 LEU A N 1
ATOM 840 C CA . LEU A 1 105 ? 0.494 4.620 15.783 1.00 91.75 105 LEU A CA 1
ATOM 841 C C . LEU A 1 105 ? 0.996 4.683 14.338 1.00 91.75 105 LEU A C 1
ATOM 843 O O . LEU A 1 105 ? 1.911 3.957 13.965 1.00 91.75 105 LEU A O 1
ATOM 847 N N . ILE A 1 106 ? 0.394 5.547 13.523 1.00 91.44 106 ILE A N 1
ATOM 848 C CA . ILE A 1 106 ? 0.688 5.684 12.096 1.00 91.44 106 ILE A CA 1
ATOM 849 C C . ILE A 1 106 ? 0.815 7.179 11.769 1.00 91.44 106 ILE A C 1
ATOM 851 O O . ILE A 1 106 ? -0.072 7.757 11.132 1.00 91.44 106 ILE A O 1
ATOM 855 N N . PRO A 1 107 ? 1.899 7.836 12.220 1.00 91.69 107 PRO A N 1
ATOM 856 C CA . PRO A 1 107 ? 2.079 9.263 12.011 1.00 91.69 107 PRO A CA 1
ATOM 857 C C . PRO A 1 107 ? 2.141 9.594 10.519 1.00 91.69 107 PRO A C 1
ATOM 859 O O . PRO A 1 107 ? 2.923 9.008 9.761 1.00 91.69 107 PRO A O 1
ATOM 862 N N . ILE A 1 108 ? 1.344 10.581 10.116 1.00 92.00 108 ILE A N 1
ATOM 863 C CA . ILE A 1 108 ? 1.448 11.215 8.805 1.00 92.00 108 ILE A CA 1
ATOM 864 C C . ILE A 1 108 ? 2.516 12.300 8.916 1.00 92.00 108 ILE A C 1
ATOM 866 O O . ILE A 1 108 ? 2.412 13.209 9.736 1.00 92.00 108 ILE A O 1
ATOM 870 N N . LYS A 1 109 ? 3.572 12.170 8.118 1.00 91.25 109 LYS A N 1
ATOM 871 C CA . LYS A 1 109 ? 4.718 13.072 8.120 1.00 91.25 109 LYS A CA 1
ATOM 872 C C . LYS A 1 109 ? 4.594 14.039 6.942 1.00 91.25 109 LYS A C 1
ATOM 874 O O . LYS A 1 109 ? 4.549 13.568 5.799 1.00 91.25 109 LYS A O 1
ATOM 879 N N . PRO A 1 110 ? 4.565 15.358 7.190 1.00 90.88 110 PRO A N 1
ATOM 880 C CA . PRO A 1 110 ? 4.606 16.330 6.115 1.00 90.88 110 PRO A CA 1
ATOM 881 C C . PRO A 1 110 ? 6.002 16.368 5.479 1.00 90.88 110 PRO A C 1
ATOM 883 O O . PRO A 1 110 ? 7.021 16.065 6.109 1.00 90.88 110 PRO A O 1
ATOM 886 N N . PHE A 1 111 ? 6.053 16.742 4.209 1.00 87.94 111 PHE A N 1
ATOM 887 C CA . PHE A 1 111 ? 7.259 17.090 3.476 1.00 87.94 111 PHE A CA 1
ATOM 888 C C . PHE A 1 111 ? 6.921 18.117 2.389 1.00 87.94 111 PHE A C 1
ATOM 890 O O . PHE A 1 111 ? 5.758 18.437 2.164 1.00 87.94 111 PHE A O 1
ATOM 897 N N . ASN A 1 112 ? 7.949 18.668 1.744 1.00 83.81 112 ASN A N 1
ATOM 898 C CA . ASN A 1 112 ? 7.773 19.699 0.729 1.00 83.81 112 ASN A CA 1
ATOM 899 C C . ASN A 1 112 ? 8.608 19.378 -0.518 1.00 83.81 112 ASN A C 1
ATOM 901 O O . ASN A 1 112 ? 9.845 19.389 -0.463 1.00 83.81 112 ASN A O 1
ATOM 905 N N . LEU A 1 113 ? 7.930 19.119 -1.639 1.00 78.25 113 LEU A N 1
ATOM 906 C CA . LEU A 1 113 ? 8.537 18.905 -2.957 1.00 78.25 113 LEU A CA 1
ATOM 907 C C . LEU A 1 113 ? 9.247 20.146 -3.516 1.00 78.25 113 LEU A C 1
ATOM 909 O O . LEU A 1 113 ? 10.176 20.006 -4.305 1.00 78.25 113 LEU A O 1
ATOM 913 N N . GLN A 1 114 ? 8.809 21.349 -3.139 1.00 65.25 114 GLN A N 1
ATOM 914 C CA . GLN A 1 114 ? 9.249 22.632 -3.702 1.00 65.25 114 GLN A CA 1
ATOM 915 C C . GLN A 1 114 ? 10.596 23.119 -3.143 1.00 65.25 114 GLN A C 1
ATOM 917 O O . GLN A 1 114 ? 11.169 24.068 -3.666 1.00 65.25 114 GLN A O 1
ATOM 922 N N . SER A 1 115 ? 11.149 22.461 -2.118 1.00 47.84 115 SER A N 1
ATOM 923 C CA . SER A 1 115 ? 12.414 22.869 -1.478 1.00 47.84 115 SER A CA 1
ATOM 924 C C . SER A 1 115 ? 13.689 22.590 -2.299 1.00 47.84 115 SER A C 1
ATOM 926 O O . SER A 1 115 ? 14.792 22.893 -1.845 1.00 47.84 115 SER A O 1
ATOM 928 N N . VAL A 1 116 ? 13.566 22.057 -3.520 1.00 39.84 116 VAL A N 1
ATOM 929 C CA . VAL A 1 116 ? 14.684 21.863 -4.456 1.00 39.84 116 VAL A CA 1
ATOM 930 C C . VAL A 1 116 ? 14.355 22.581 -5.766 1.00 39.84 116 VAL A C 1
ATOM 932 O O . VAL A 1 116 ? 13.648 22.032 -6.604 1.00 39.84 116 VAL A O 1
ATOM 935 N N . ASN A 1 117 ? 14.840 23.824 -5.891 1.00 34.38 117 ASN A N 1
ATOM 936 C CA . ASN A 1 117 ? 14.739 24.743 -7.037 1.00 34.38 117 ASN A CA 1
ATOM 937 C C . ASN A 1 117 ? 14.192 24.125 -8.338 1.00 34.38 117 ASN A C 1
ATOM 939 O O . ASN A 1 117 ? 14.934 23.540 -9.131 1.00 34.38 117 ASN A O 1
ATOM 943 N N . LEU A 1 118 ? 12.904 24.350 -8.591 1.00 37.31 118 LEU A N 1
ATOM 944 C CA . LEU A 1 118 ? 12.324 24.345 -9.931 1.00 37.31 118 LEU A CA 1
ATOM 945 C C . LEU A 1 118 ? 12.158 25.805 -10.368 1.00 37.31 118 LEU A C 1
ATOM 947 O O . LEU A 1 118 ? 11.045 26.294 -10.540 1.00 37.31 118 LEU A O 1
ATOM 951 N N . ASP A 1 119 ? 13.279 26.511 -10.526 1.00 35.91 119 ASP A N 1
ATOM 952 C CA . ASP A 1 119 ? 13.285 27.769 -11.270 1.00 35.91 119 ASP A CA 1
ATOM 953 C C . ASP A 1 119 ? 13.036 27.438 -12.741 1.00 35.91 119 ASP A C 1
ATOM 955 O O . ASP A 1 119 ? 13.943 27.032 -13.471 1.00 35.91 119 ASP A O 1
ATOM 959 N N . ASN A 1 120 ? 11.762 27.521 -13.117 1.00 38.22 120 ASN A N 1
ATOM 960 C CA . ASN A 1 120 ? 11.208 27.998 -14.384 1.00 38.22 120 ASN A CA 1
ATOM 961 C C . ASN A 1 120 ? 9.883 27.277 -14.619 1.00 38.22 120 ASN A C 1
ATOM 963 O O . ASN A 1 120 ? 9.842 26.234 -15.262 1.00 38.22 120 ASN A O 1
ATOM 967 N N . ASP A 1 121 ? 8.809 27.823 -14.061 1.00 35.62 121 ASP A N 1
ATOM 968 C CA . ASP A 1 121 ? 7.666 28.237 -14.872 1.00 35.62 121 ASP A CA 1
ATOM 969 C C . ASP A 1 121 ? 6.728 29.076 -13.998 1.00 35.62 121 ASP A C 1
ATOM 971 O O . ASP A 1 121 ? 6.239 28.641 -12.955 1.00 35.62 121 ASP A O 1
ATOM 975 N N . ASN A 1 122 ? 6.545 30.328 -14.419 1.00 42.12 122 ASN A N 1
ATOM 976 C CA . ASN A 1 122 ? 5.586 31.261 -13.847 1.00 42.12 122 ASN A CA 1
ATOM 977 C C . ASN A 1 122 ? 4.185 30.674 -13.973 1.00 42.12 122 ASN A C 1
ATOM 979 O O . ASN A 1 122 ? 3.721 30.521 -15.094 1.00 42.12 122 ASN A O 1
ATOM 983 N N . ASP A 1 123 ? 3.501 30.471 -12.852 1.00 35.22 123 ASP A N 1
ATOM 984 C CA . ASP A 1 123 ? 2.057 30.677 -12.773 1.00 35.22 123 ASP A CA 1
ATOM 985 C C . ASP A 1 123 ? 1.660 30.928 -11.312 1.00 35.22 123 ASP A C 1
ATOM 987 O O . ASP A 1 123 ? 1.573 30.024 -10.480 1.00 35.22 123 ASP A O 1
ATOM 991 N N . ASN A 1 124 ? 1.427 32.206 -11.009 1.00 39.41 124 ASN A N 1
ATOM 992 C CA . ASN A 1 124 ? 0.738 32.642 -9.801 1.00 39.41 124 ASN A CA 1
ATOM 993 C C . ASN A 1 124 ? -0.700 32.093 -9.795 1.00 39.41 124 ASN A C 1
ATOM 995 O O . ASN A 1 124 ? -1.375 32.129 -10.822 1.00 39.41 124 ASN A O 1
ATOM 999 N N . GLU A 1 125 ? -1.193 31.667 -8.626 1.00 41.34 125 GLU A N 1
ATOM 1000 C CA . GLU A 1 125 ? -2.391 32.230 -7.966 1.00 41.34 125 GLU A CA 1
ATOM 1001 C C . GLU A 1 125 ? -3.003 31.282 -6.915 1.00 41.34 125 GLU A C 1
ATOM 1003 O O . GLU A 1 125 ? -3.507 30.207 -7.237 1.00 41.34 125 GLU A O 1
ATOM 1008 N N . ASN A 1 126 ? -3.018 31.794 -5.678 1.00 35.47 126 ASN A N 1
ATOM 1009 C CA . ASN A 1 126 ? -4.060 31.753 -4.643 1.00 35.47 126 ASN A CA 1
ATOM 1010 C C . ASN A 1 126 ? -4.815 30.433 -4.379 1.00 35.47 126 ASN A C 1
ATOM 1012 O O . ASN A 1 126 ? -5.745 30.057 -5.095 1.00 35.47 126 ASN A O 1
ATOM 1016 N N . GLN A 1 127 ? -4.486 29.817 -3.237 1.00 36.34 127 GLN A N 1
ATOM 1017 C CA . GLN A 1 127 ? -5.282 28.792 -2.555 1.00 36.34 127 GLN A CA 1
ATOM 1018 C C . GLN A 1 127 ? -6.577 29.393 -1.977 1.00 36.34 127 GLN A C 1
ATOM 1020 O O . GLN A 1 127 ? -6.578 30.493 -1.429 1.00 36.34 127 GLN A O 1
ATOM 1025 N N . GLN A 1 128 ? -7.680 28.653 -2.108 1.00 30.61 128 GLN A N 1
ATOM 1026 C CA . GLN A 1 128 ? -8.927 28.884 -1.378 1.00 30.61 128 GLN A CA 1
ATOM 1027 C C . GLN A 1 128 ? -9.108 27.773 -0.344 1.00 30.61 128 GLN A C 1
ATOM 1029 O O . GLN A 1 128 ? -8.933 26.595 -0.663 1.00 30.61 128 GLN A O 1
ATOM 1034 N N . ASP A 1 129 ? -9.478 28.190 0.865 1.00 29.53 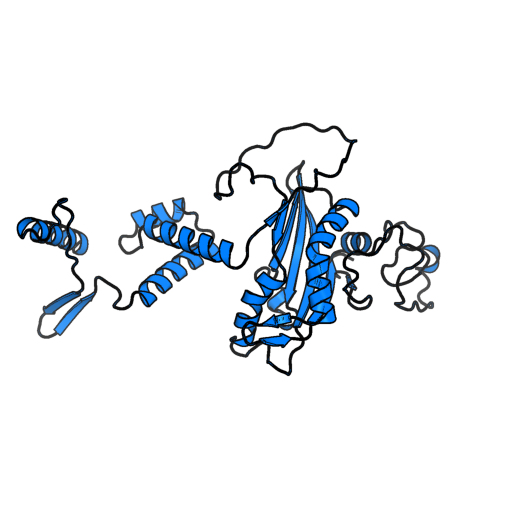129 ASP A N 1
ATOM 1035 C CA . ASP A 1 129 ? -9.687 27.369 2.054 1.00 29.53 129 ASP A CA 1
ATOM 1036 C C . ASP A 1 129 ? -10.729 26.262 1.861 1.00 29.53 129 ASP A C 1
ATOM 1038 O O . ASP A 1 129 ? -11.864 26.503 1.439 1.00 29.53 129 ASP A O 1
ATOM 1042 N N . ILE A 1 130 ? -10.366 25.051 2.287 1.00 33.50 130 ILE A N 1
ATOM 1043 C CA . ILE A 1 130 ? -11.308 23.974 2.596 1.00 33.50 130 ILE A CA 1
ATOM 1044 C C . ILE A 1 130 ? -11.188 23.700 4.094 1.00 33.50 130 ILE A C 1
ATOM 1046 O O . ILE A 1 130 ? -10.257 23.052 4.559 1.00 33.50 130 ILE A O 1
ATOM 1050 N N . SER A 1 131 ? -12.151 24.213 4.859 1.00 32.12 131 SER A N 1
ATOM 1051 C CA . SER A 1 131 ? -12.247 23.981 6.296 1.00 32.12 131 SER A CA 1
ATOM 1052 C C . SER A 1 131 ? -12.650 22.534 6.593 1.00 32.12 131 SER A C 1
ATOM 1054 O O . SER A 1 131 ? -13.746 22.114 6.202 1.00 32.12 131 SER A O 1
ATOM 1056 N N . GLY A 1 132 ? -11.829 21.821 7.365 1.00 36.09 132 GLY A N 1
ATOM 1057 C CA . GLY A 1 132 ? -12.266 20.631 8.095 1.00 36.09 132 GLY A CA 1
ATOM 1058 C C . GLY A 1 132 ? -11.284 19.466 8.128 1.00 36.09 132 GLY A C 1
ATOM 1059 O O . GLY A 1 132 ? -11.636 18.410 7.626 1.00 36.09 132 GLY A O 1
ATOM 1060 N N . ILE A 1 133 ? -10.116 19.662 8.745 1.00 35.84 133 ILE A N 1
ATOM 1061 C CA . ILE A 1 133 ? -9.357 18.753 9.631 1.00 35.84 133 ILE A CA 1
ATOM 1062 C C . ILE A 1 133 ? -8.364 19.692 10.342 1.00 35.84 133 ILE A C 1
ATOM 1064 O O . ILE A 1 133 ? -7.732 20.496 9.664 1.00 35.84 133 ILE A O 1
ATOM 1068 N N . GLU A 1 134 ? -8.235 19.640 11.673 1.00 35.56 134 GLU A N 1
ATOM 1069 C CA . GLU A 1 134 ? -7.138 20.320 12.390 1.00 35.56 134 GLU A CA 1
ATOM 1070 C C . GLU A 1 134 ? -5.811 19.605 12.065 1.00 35.56 134 GLU A C 1
ATOM 1072 O O . GLU A 1 134 ? -5.299 18.791 12.831 1.00 35.56 134 GLU A O 1
ATOM 1077 N N . LEU A 1 135 ? -5.298 19.859 10.863 1.00 36.59 135 LEU A N 1
ATOM 1078 C CA . LEU A 1 135 ? -3.868 19.974 10.614 1.00 36.59 135 LEU A CA 1
ATOM 1079 C C . LEU A 1 135 ? -3.508 21.403 11.040 1.00 36.59 135 LEU A C 1
ATOM 1081 O O . LEU A 1 135 ? -4.348 22.291 10.898 1.00 36.59 135 LEU A O 1
ATOM 1085 N N . ASN A 1 136 ? -2.323 21.639 11.609 1.00 35.72 136 ASN A N 1
ATOM 1086 C CA . ASN A 1 136 ? -1.912 23.014 11.907 1.00 35.72 136 ASN A CA 1
ATOM 1087 C C . ASN A 1 136 ? -2.059 23.854 10.627 1.00 35.72 136 ASN A C 1
ATOM 1089 O O . ASN A 1 136 ? -1.804 23.338 9.542 1.00 35.72 136 ASN A O 1
ATOM 1093 N N . ASP A 1 137 ? -2.460 25.121 10.729 1.00 38.88 137 ASP A N 1
ATOM 1094 C CA . ASP A 1 137 ? -2.668 25.984 9.551 1.00 38.88 137 ASP A CA 1
ATOM 1095 C C . ASP A 1 137 ? -1.395 26.123 8.673 1.00 38.88 137 ASP A C 1
ATOM 1097 O O . ASP A 1 137 ? -1.488 26.495 7.507 1.00 38.88 137 ASP A O 1
ATOM 1101 N N . ASP A 1 138 ? -0.221 25.726 9.186 1.00 43.94 138 ASP A N 1
ATOM 1102 C CA . ASP A 1 138 ? 1.055 25.618 8.455 1.00 43.94 138 ASP A CA 1
ATOM 1103 C C . ASP A 1 138 ? 1.214 24.320 7.612 1.00 43.94 138 ASP A C 1
ATOM 1105 O O . ASP A 1 138 ? 2.169 24.191 6.841 1.00 43.94 138 ASP A O 1
ATOM 1109 N N . ASP A 1 139 ? 0.304 23.346 7.745 1.00 46.25 139 ASP A N 1
ATOM 1110 C CA . ASP A 1 139 ? 0.333 22.024 7.092 1.00 46.25 139 ASP A CA 1
ATOM 1111 C C . ASP A 1 139 ? -0.694 21.864 5.955 1.00 46.25 139 ASP A C 1
ATOM 1113 O O . ASP A 1 139 ? -0.635 20.904 5.176 1.00 46.25 139 ASP A O 1
ATOM 1117 N N . VAL A 1 140 ? -1.635 22.804 5.822 1.00 38.75 140 VAL A N 1
ATOM 1118 C CA . VAL A 1 140 ? -2.669 22.784 4.779 1.00 38.75 140 VAL A CA 1
ATOM 1119 C C . VAL A 1 140 ? -2.044 23.191 3.441 1.00 38.75 140 VAL A C 1
ATOM 1121 O O . VAL A 1 140 ? -1.936 24.362 3.096 1.00 38.75 140 VAL A O 1
ATOM 1124 N N . GLY A 1 141 ? -1.608 22.187 2.678 1.00 52.16 141 GLY A N 1
ATOM 1125 C CA . GLY A 1 141 ? -0.900 22.357 1.403 1.00 52.16 141 GLY A CA 1
ATOM 1126 C C . GLY A 1 141 ? 0.420 21.592 1.309 1.00 52.16 141 GLY A C 1
ATOM 1127 O O . GLY A 1 141 ? 1.033 21.606 0.243 1.00 52.16 141 GLY A O 1
ATOM 1128 N N . ASN A 1 142 ? 0.837 20.914 2.385 1.00 65.75 142 ASN A N 1
ATOM 1129 C CA . ASN A 1 142 ? 2.064 20.123 2.412 1.00 65.75 142 ASN A CA 1
ATOM 1130 C C . ASN A 1 142 ? 1.843 18.704 1.879 1.00 65.75 142 ASN A C 1
ATOM 1132 O O . ASN A 1 142 ? 0.804 18.073 2.091 1.00 65.75 142 ASN A O 1
ATOM 1136 N N . ASP A 1 143 ? 2.863 18.190 1.202 1.00 87.06 143 ASP A N 1
ATOM 1137 C CA . ASP A 1 143 ? 2.908 16.807 0.759 1.00 87.06 143 ASP A CA 1
ATOM 1138 C C . ASP A 1 143 ? 3.004 15.894 1.984 1.00 87.06 143 ASP A C 1
ATOM 1140 O O . ASP A 1 143 ? 3.626 16.240 2.987 1.00 87.06 143 ASP A O 1
ATOM 1144 N N . ALA A 1 144 ? 2.405 14.710 1.929 1.00 93.19 144 ALA A N 1
ATOM 1145 C CA . ALA A 1 144 ? 2.309 13.826 3.080 1.00 93.19 144 ALA A CA 1
ATOM 1146 C C . ALA A 1 144 ? 2.742 12.403 2.738 1.00 93.19 144 ALA A C 1
ATOM 1148 O O . ALA A 1 144 ? 2.453 11.877 1.661 1.00 93.19 144 ALA A O 1
ATOM 1149 N N . TYR A 1 145 ? 3.423 11.752 3.675 1.00 95.00 145 TYR A N 1
ATOM 1150 C CA . TYR A 1 145 ? 3.728 10.328 3.593 1.00 95.00 145 TYR A CA 1
ATOM 1151 C C . TYR A 1 145 ? 3.630 9.669 4.967 1.00 95.00 145 TYR A C 1
ATOM 1153 O O . TYR A 1 145 ? 3.637 10.339 5.999 1.00 95.00 145 TYR A O 1
ATOM 1161 N N . ARG A 1 146 ? 3.536 8.343 4.993 1.00 95.38 146 ARG A N 1
ATOM 1162 C CA . ARG A 1 146 ? 3.573 7.552 6.228 1.00 95.38 146 ARG A CA 1
ATOM 1163 C C . ARG A 1 146 ? 4.440 6.317 6.050 1.00 95.38 146 ARG A C 1
ATOM 1165 O O . ARG A 1 146 ? 4.618 5.844 4.933 1.00 95.38 146 ARG A O 1
ATOM 1172 N N . SER A 1 147 ? 4.982 5.822 7.157 1.00 96.56 147 SER A N 1
ATOM 1173 C CA . SER A 1 1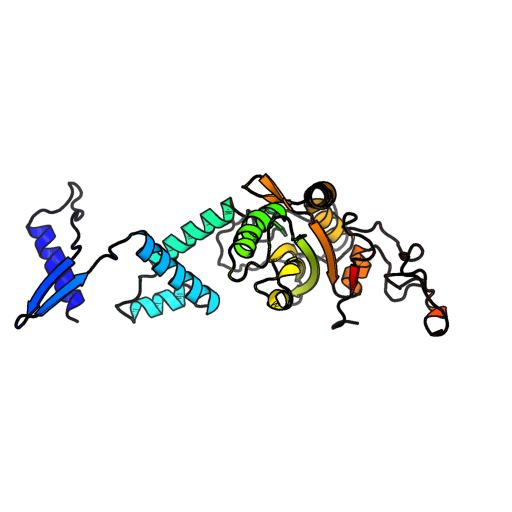47 ? 5.867 4.653 7.169 1.00 96.56 147 SER A CA 1
ATOM 1174 C C . SER A 1 147 ? 5.135 3.393 6.701 1.00 96.56 147 SER A C 1
ATOM 1176 O O . SER A 1 147 ? 4.006 3.130 7.123 1.00 96.56 147 SER A O 1
ATOM 1178 N N . ILE A 1 148 ? 5.799 2.605 5.855 1.00 97.31 148 ILE A N 1
ATOM 1179 C CA . ILE A 1 148 ? 5.351 1.273 5.440 1.00 97.31 148 ILE A CA 1
ATOM 1180 C C . ILE A 1 148 ? 5.399 0.341 6.650 1.00 97.31 148 ILE A C 1
ATOM 1182 O O . ILE A 1 148 ? 4.456 -0.409 6.884 1.00 97.31 148 ILE A O 1
ATOM 1186 N N . ILE A 1 149 ? 6.457 0.428 7.460 1.00 97.12 149 ILE A N 1
ATOM 1187 C CA . ILE A 1 149 ? 6.625 -0.403 8.660 1.00 97.12 149 ILE A CA 1
ATOM 1188 C C . ILE A 1 149 ? 5.513 -0.122 9.673 1.00 97.12 149 ILE A C 1
ATOM 1190 O O . ILE A 1 149 ? 4.856 -1.060 10.113 1.00 97.12 149 ILE A O 1
ATOM 1194 N N . SER A 1 150 ? 5.221 1.150 9.970 1.00 96.12 150 SER A N 1
ATOM 1195 C CA . SER A 1 150 ? 4.125 1.493 10.893 1.00 96.12 150 SER A CA 1
ATOM 1196 C C . SER A 1 150 ? 2.757 1.020 10.393 1.00 96.12 150 SER A C 1
ATOM 1198 O O . SER A 1 150 ? 1.883 0.699 11.192 1.00 96.12 150 SER A O 1
ATOM 1200 N N . LEU A 1 151 ? 2.545 0.956 9.074 1.00 96.44 151 LEU A N 1
ATOM 1201 C CA . LEU A 1 151 ? 1.334 0.351 8.516 1.00 96.44 151 LEU A CA 1
ATOM 1202 C C . LEU A 1 151 ? 1.318 -1.169 8.721 1.00 96.44 151 LEU A C 1
ATOM 1204 O O . LEU A 1 151 ? 0.287 -1.715 9.112 1.00 96.44 151 LEU A O 1
ATOM 1208 N N . LEU A 1 152 ? 2.443 -1.854 8.494 1.00 97.38 152 LEU A N 1
ATOM 1209 C CA . LEU A 1 152 ? 2.562 -3.296 8.733 1.00 97.38 152 LEU A CA 1
ATOM 1210 C C . LEU A 1 152 ? 2.336 -3.657 10.208 1.00 97.38 152 LEU A C 1
ATOM 1212 O O . LEU A 1 152 ? 1.641 -4.637 10.470 1.00 97.38 152 LEU A O 1
ATOM 1216 N N . ASP A 1 153 ? 2.808 -2.829 11.145 1.00 96.38 153 ASP A N 1
ATOM 1217 C CA . ASP A 1 153 ? 2.573 -2.989 12.591 1.00 96.38 153 ASP A CA 1
ATOM 1218 C C . ASP A 1 153 ? 1.087 -3.043 12.963 1.00 96.38 153 ASP A C 1
ATOM 1220 O O . ASP A 1 153 ? 0.718 -3.647 13.970 1.00 96.38 153 ASP A O 1
ATOM 1224 N N . ILE A 1 154 ? 0.222 -2.454 12.137 1.00 95.06 154 ILE A N 1
ATOM 1225 C CA . ILE A 1 154 ? -1.229 -2.472 12.326 1.00 95.06 154 ILE A CA 1
ATOM 1226 C C . ILE A 1 154 ? -1.890 -3.575 11.499 1.00 95.06 154 ILE A C 1
ATOM 1228 O O . ILE A 1 154 ? -2.761 -4.286 12.000 1.00 95.06 154 ILE A O 1
ATOM 1232 N N . ILE A 1 155 ? -1.480 -3.748 10.242 1.00 95.31 155 ILE A N 1
ATOM 1233 C CA . ILE A 1 155 ? -2.133 -4.671 9.306 1.00 95.31 155 ILE A CA 1
ATOM 1234 C C . ILE A 1 155 ? -1.804 -6.133 9.633 1.00 95.31 155 ILE A C 1
ATOM 1236 O O . ILE A 1 155 ? -2.699 -6.978 9.639 1.00 95.31 155 ILE A O 1
ATOM 1240 N N . VAL A 1 156 ? -0.544 -6.462 9.937 1.00 95.81 156 VAL A N 1
ATOM 1241 C CA . VAL A 1 156 ? -0.114 -7.856 10.155 1.00 95.81 156 VAL A CA 1
ATOM 1242 C C . VAL A 1 156 ? -0.851 -8.517 11.331 1.00 95.81 156 VAL A C 1
ATOM 1244 O O . VAL A 1 156 ? -1.353 -9.633 11.153 1.00 95.81 156 VAL A O 1
ATOM 1247 N N . PRO A 1 157 ? -1.026 -7.869 12.501 1.00 94.88 157 PRO A N 1
ATOM 1248 C CA . PRO A 1 157 ? -1.854 -8.418 13.577 1.00 94.88 157 PRO A CA 1
ATOM 1249 C C . PRO A 1 157 ? -3.309 -8.687 13.164 1.00 94.88 157 PRO A C 1
ATOM 1251 O O . PRO A 1 157 ? -3.886 -9.705 13.546 1.00 94.88 157 PRO A O 1
ATOM 1254 N N . ILE A 1 158 ? -3.909 -7.819 12.344 1.00 93.56 158 ILE A N 1
ATOM 1255 C CA . ILE A 1 158 ? -5.285 -8.001 11.851 1.00 93.56 158 ILE A CA 1
ATOM 1256 C C . ILE A 1 158 ? -5.362 -9.229 10.937 1.00 93.56 158 ILE A C 1
ATOM 1258 O O . ILE A 1 158 ? -6.232 -10.084 11.098 1.00 93.56 158 ILE A O 1
ATOM 1262 N N . LEU A 1 159 ? -4.421 -9.363 10.002 1.00 95.19 159 LEU A N 1
ATOM 1263 C CA . LEU A 1 159 ? -4.407 -10.475 9.051 1.00 95.19 159 LEU A CA 1
ATOM 1264 C C . LEU A 1 159 ? -4.068 -11.819 9.709 1.00 95.19 159 LEU A C 1
ATOM 1266 O O . LEU A 1 159 ? -4.569 -12.855 9.269 1.00 95.19 159 LEU A O 1
ATOM 1270 N N . THR A 1 160 ? -3.268 -11.822 10.775 1.00 94.25 160 THR A N 1
ATOM 1271 C CA . THR A 1 160 ? -2.944 -13.037 11.546 1.00 94.25 160 THR A CA 1
ATOM 1272 C C . THR A 1 160 ? -4.081 -13.487 12.462 1.00 94.25 160 THR A C 1
ATOM 1274 O O . THR A 1 160 ? -4.247 -14.685 12.673 1.00 94.25 160 THR A O 1
ATOM 1277 N N . THR A 1 161 ? -4.887 -12.555 12.979 1.00 93.19 161 THR A N 1
ATOM 1278 C CA . THR A 1 161 ? -6.028 -12.855 13.869 1.00 93.19 161 THR A CA 1
ATOM 1279 C C . THR A 1 161 ? -7.365 -12.998 13.138 1.00 93.19 161 THR A C 1
ATOM 1281 O O . THR A 1 161 ? -8.359 -13.409 13.740 1.00 93.19 161 THR A O 1
ATOM 1284 N N . SER A 1 162 ? -7.401 -12.694 11.837 1.00 91.31 162 SER A N 1
ATOM 1285 C CA . SER A 1 162 ? -8.573 -12.909 10.985 1.00 91.31 162 SER A CA 1
ATOM 1286 C C . SER A 1 162 ? -9.048 -14.371 11.007 1.00 91.31 162 SER A C 1
ATOM 1288 O O . SER A 1 162 ? -8.296 -15.296 11.315 1.00 91.31 162 SER A O 1
ATOM 1290 N N . THR A 1 163 ? -10.332 -14.596 10.718 1.00 89.94 163 THR A N 1
ATOM 1291 C CA . THR A 1 163 ? -10.936 -15.937 10.724 1.00 89.94 163 THR A CA 1
ATOM 1292 C C . THR A 1 163 ? -11.559 -16.234 9.355 1.00 89.94 163 THR A C 1
ATOM 1294 O O . THR A 1 163 ? -12.606 -15.663 9.046 1.00 89.94 163 THR A O 1
ATOM 1297 N N . PRO A 1 164 ? -10.964 -17.125 8.534 1.00 89.88 164 PRO A N 1
ATOM 1298 C CA . PRO A 1 164 ? -9.691 -17.824 8.755 1.00 89.88 164 PRO A CA 1
ATOM 1299 C C . PRO A 1 164 ? -8.470 -16.885 8.651 1.00 89.88 164 PRO A C 1
ATOM 1301 O O . PRO A 1 164 ? -8.560 -15.873 7.959 1.00 89.88 164 PRO A O 1
ATOM 1304 N N . PRO A 1 165 ? -7.325 -17.230 9.276 1.00 93.00 165 PRO A N 1
ATOM 1305 C CA . PRO A 1 165 ? -6.140 -16.379 9.256 1.00 93.00 165 PRO A CA 1
ATOM 1306 C C . PRO A 1 165 ? -5.543 -16.307 7.852 1.00 93.00 165 PRO A C 1
ATOM 1308 O O . PRO A 1 165 ? -5.225 -17.337 7.245 1.00 93.00 165 PRO A O 1
ATOM 1311 N N . ILE A 1 166 ? -5.378 -15.080 7.358 1.00 94.69 166 ILE A N 1
ATOM 1312 C CA . ILE A 1 166 ? -4.778 -14.775 6.054 1.00 94.69 166 ILE A CA 1
ATOM 1313 C C . ILE A 1 166 ? -3.258 -14.963 6.107 1.00 94.69 166 ILE A C 1
ATOM 1315 O O . ILE A 1 166 ? -2.676 -15.538 5.187 1.00 94.69 166 ILE A O 1
ATOM 1319 N N . LEU A 1 167 ? -2.620 -14.514 7.193 1.00 95.38 167 LEU A N 1
ATOM 1320 C CA . LEU A 1 167 ? -1.189 -14.696 7.438 1.00 95.38 167 LEU A CA 1
ATOM 1321 C C . LEU A 1 167 ? -0.967 -15.733 8.541 1.00 95.38 167 LEU A C 1
ATOM 1323 O O . LEU A 1 167 ? -1.515 -15.622 9.635 1.00 95.38 167 LEU A O 1
ATOM 1327 N N . LYS A 1 168 ? -0.128 -16.731 8.259 1.00 92.06 168 LYS A N 1
ATOM 1328 C CA . LYS A 1 168 ? 0.258 -17.791 9.198 1.00 92.06 168 LYS A CA 1
ATOM 1329 C C . LYS A 1 168 ? 1.759 -17.747 9.446 1.00 92.06 168 LYS A C 1
ATOM 1331 O O . LYS A 1 168 ? 2.544 -17.801 8.498 1.00 92.06 168 LYS A O 1
ATOM 1336 N N . VAL A 1 169 ? 2.135 -17.664 10.720 1.00 85.00 169 VAL A N 1
ATOM 1337 C CA . VAL A 1 169 ? 3.535 -17.653 11.163 1.00 85.00 169 VAL A CA 1
ATOM 1338 C C . VAL A 1 169 ? 4.246 -18.911 10.658 1.00 85.00 169 VAL A C 1
ATOM 1340 O O . VAL A 1 169 ? 3.709 -20.007 10.773 1.00 85.00 169 VAL A O 1
ATOM 1343 N N . GLY A 1 170 ? 5.446 -18.748 10.098 1.00 79.31 170 GLY A N 1
ATOM 1344 C CA . GLY A 1 170 ? 6.279 -19.847 9.591 1.00 79.31 170 GLY A CA 1
ATOM 1345 C C . GLY A 1 170 ? 5.948 -20.314 8.170 1.00 79.31 170 GLY A C 1
ATOM 1346 O O . GLY A 1 170 ? 6.850 -20.759 7.467 1.00 79.31 170 GLY A O 1
ATOM 1347 N N . ASP A 1 171 ? 4.706 -20.130 7.718 1.00 79.06 171 ASP A N 1
ATOM 1348 C CA . ASP A 1 171 ? 4.249 -20.613 6.407 1.00 79.06 171 ASP A CA 1
ATOM 1349 C C . ASP A 1 171 ? 4.065 -19.491 5.375 1.00 79.06 171 ASP A C 1
ATOM 1351 O O . ASP A 1 171 ? 4.033 -19.744 4.171 1.00 79.06 171 ASP A O 1
ATOM 1355 N N . SER A 1 172 ? 3.885 -18.246 5.826 1.00 86.94 172 SER A N 1
ATOM 1356 C CA . SER A 1 172 ? 3.514 -17.135 4.944 1.00 86.94 172 SER A CA 1
ATOM 1357 C C . SER A 1 172 ? 4.670 -16.172 4.701 1.00 86.94 172 SER A C 1
ATOM 1359 O O . SER A 1 172 ? 5.239 -15.605 5.631 1.00 86.94 172 SER A O 1
ATOM 1361 N N . LYS A 1 173 ? 4.937 -15.914 3.421 1.00 95.81 173 LYS A N 1
ATOM 1362 C CA . LYS A 1 173 ? 5.637 -14.718 2.943 1.00 95.81 173 LYS A CA 1
ATOM 1363 C C . LYS A 1 173 ? 4.612 -13.597 2.764 1.00 95.81 173 LYS A C 1
ATOM 1365 O O . LYS A 1 173 ? 3.533 -13.848 2.220 1.00 95.81 173 LYS A O 1
ATOM 1370 N N . ILE A 1 174 ? 4.919 -12.388 3.223 1.00 97.69 174 ILE A N 1
ATOM 1371 C CA . ILE A 1 174 ? 4.051 -11.223 3.024 1.00 97.69 174 ILE A CA 1
ATOM 1372 C C . ILE A 1 174 ? 4.386 -10.611 1.664 1.00 97.69 174 ILE A C 1
ATOM 1374 O O . ILE A 1 174 ? 5.505 -10.158 1.429 1.00 97.69 174 ILE A O 1
ATOM 1378 N N . ASN A 1 175 ? 3.403 -10.593 0.774 1.00 97.62 175 ASN A N 1
ATOM 1379 C CA . ASN A 1 175 ? 3.526 -10.054 -0.572 1.00 97.62 175 ASN A CA 1
ATOM 1380 C C . ASN A 1 175 ? 2.927 -8.644 -0.593 1.00 97.62 175 ASN A C 1
ATOM 1382 O O . ASN A 1 175 ? 1.711 -8.489 -0.480 1.00 97.62 175 ASN A O 1
ATOM 1386 N N . ILE A 1 176 ? 3.766 -7.619 -0.723 1.00 98.25 176 ILE A N 1
ATOM 1387 C CA . ILE A 1 176 ? 3.357 -6.211 -0.712 1.00 98.25 176 ILE A CA 1
ATOM 1388 C C . ILE A 1 176 ? 3.426 -5.672 -2.134 1.00 98.25 176 ILE A C 1
ATOM 1390 O O . ILE A 1 176 ? 4.482 -5.704 -2.764 1.00 98.25 176 ILE A O 1
ATOM 1394 N N . LYS A 1 177 ? 2.310 -5.145 -2.635 1.00 97.38 177 LYS A N 1
ATOM 1395 C CA . LYS A 1 177 ? 2.260 -4.476 -3.936 1.00 97.38 177 LYS A CA 1
ATOM 1396 C C . LYS A 1 177 ? 2.167 -2.976 -3.744 1.00 97.38 177 LYS A C 1
ATOM 1398 O O . LYS A 1 177 ? 1.230 -2.521 -3.099 1.00 97.38 177 LYS A O 1
ATOM 1403 N N . PHE A 1 178 ? 3.073 -2.227 -4.359 1.00 96.94 178 PHE A N 1
ATOM 1404 C CA . PHE A 1 178 ? 2.986 -0.777 -4.488 1.00 96.94 178 PHE A CA 1
ATOM 1405 C C . PHE A 1 178 ? 2.293 -0.383 -5.786 1.00 96.94 178 PHE A C 1
ATOM 1407 O O . PHE A 1 178 ? 2.389 -1.079 -6.795 1.00 96.94 178 PHE A O 1
ATOM 1414 N N . SER A 1 179 ? 1.605 0.750 -5.759 1.00 95.00 179 SER A N 1
ATOM 1415 C CA . SER A 1 179 ? 0.996 1.347 -6.941 1.00 95.00 179 SER A CA 1
ATOM 1416 C C . SER A 1 179 ? 1.006 2.858 -6.829 1.00 95.00 179 SER A C 1
ATOM 1418 O O . SER A 1 179 ? 1.063 3.402 -5.726 1.00 95.00 179 SER A O 1
ATOM 1420 N N . GLY A 1 180 ? 0.911 3.553 -7.954 1.00 93.38 180 GLY A N 1
ATOM 1421 C CA . GLY A 1 180 ? 0.692 4.990 -7.948 1.00 93.38 180 GLY A CA 1
ATOM 1422 C C . GLY A 1 180 ? -0.050 5.464 -9.183 1.00 93.38 180 GLY A C 1
ATOM 1423 O O . GLY A 1 180 ? -0.096 4.755 -10.183 1.00 93.38 180 GLY A O 1
ATOM 1424 N N . ASP A 1 181 ? -0.657 6.639 -9.064 1.00 90.94 181 ASP A N 1
ATOM 1425 C CA . ASP A 1 181 ? -1.362 7.308 -10.154 1.00 90.94 181 ASP A CA 1
ATOM 1426 C C . ASP A 1 181 ? -1.316 8.831 -9.958 1.00 90.94 181 ASP A C 1
ATOM 1428 O O . ASP A 1 181 ? -1.271 9.340 -8.828 1.00 90.94 181 ASP A O 1
ATOM 1432 N N . GLY A 1 182 ? -1.307 9.555 -11.074 1.00 90.06 182 GLY A N 1
ATOM 1433 C CA . GLY A 1 182 ? -1.393 11.004 -11.141 1.00 90.06 182 GLY A CA 1
ATOM 1434 C C . GLY A 1 182 ? -2.767 11.460 -11.628 1.00 90.06 182 GLY A C 1
ATOM 1435 O O . GLY A 1 182 ? -3.170 11.193 -12.758 1.00 90.06 182 GLY A O 1
ATOM 1436 N N . ARG A 1 183 ? -3.469 12.266 -10.826 1.00 85.88 183 ARG A N 1
ATOM 1437 C CA . ARG A 1 183 ? -4.798 12.789 -11.159 1.00 85.88 183 ARG A CA 1
ATOM 1438 C C . ARG A 1 183 ? -4.837 14.315 -11.166 1.00 85.88 183 ARG A C 1
ATOM 1440 O O . ARG A 1 183 ? -4.423 14.982 -10.221 1.00 85.88 183 ARG A O 1
ATOM 1447 N N . ASN A 1 184 ? -5.420 14.885 -12.221 1.00 82.44 184 ASN A N 1
ATOM 1448 C CA . ASN A 1 184 ? -5.796 16.299 -12.230 1.00 82.44 184 ASN A CA 1
ATOM 1449 C C . ASN A 1 184 ? -7.059 16.491 -11.374 1.00 82.44 184 ASN A C 1
ATOM 1451 O O . ASN A 1 184 ? -8.114 15.934 -11.689 1.00 82.44 184 ASN A O 1
ATOM 1455 N N . VAL A 1 185 ? -6.953 17.293 -10.317 1.00 75.81 185 VAL A N 1
ATOM 1456 C CA . VAL A 1 185 ? -8.064 17.713 -9.457 1.00 75.81 185 VAL A CA 1
ATOM 1457 C C . VAL A 1 185 ? -8.434 19.148 -9.833 1.00 75.81 185 VAL A C 1
ATOM 1459 O O . VAL A 1 185 ? -7.662 20.095 -9.670 1.00 75.81 185 VAL A O 1
ATOM 1462 N N . GLY A 1 186 ? -9.624 19.308 -10.410 1.00 73.12 186 GLY A N 1
ATOM 1463 C CA . GLY A 1 186 ? -10.032 20.572 -11.018 1.00 73.12 186 GLY A CA 1
ATOM 1464 C C . GLY A 1 186 ? -9.183 20.932 -12.244 1.00 73.12 186 GLY A C 1
ATOM 1465 O O . GLY A 1 186 ? -8.695 20.062 -12.964 1.00 73.12 186 GLY A O 1
ATOM 1466 N N . ARG A 1 187 ? -9.037 22.236 -12.515 1.00 68.38 187 ARG A N 1
ATOM 1467 C CA . ARG A 1 187 ? -8.310 22.734 -13.700 1.00 68.38 187 ARG A CA 1
ATOM 1468 C C . ARG A 1 187 ? -6.815 22.973 -13.473 1.00 68.38 187 ARG A C 1
ATOM 1470 O O . ARG A 1 187 ? -6.087 23.043 -14.455 1.00 68.38 187 ARG A O 1
ATOM 1477 N N . LYS A 1 188 ? -6.369 23.134 -12.221 1.00 70.81 188 LYS A N 1
ATOM 1478 C CA . LYS A 1 188 ? -5.024 23.655 -11.907 1.00 70.81 188 LYS A CA 1
ATOM 1479 C C . LYS A 1 188 ? -4.164 22.735 -11.036 1.00 70.81 188 LYS A C 1
ATOM 1481 O O . LYS A 1 188 ? -2.946 22.809 -11.130 1.00 70.81 188 LYS A O 1
ATOM 1486 N N . GLN A 1 189 ? -4.753 21.865 -10.214 1.00 77.19 189 GLN A N 1
ATOM 1487 C CA . GLN A 1 189 ? -3.984 21.094 -9.236 1.00 77.19 189 GLN A CA 1
ATOM 1488 C C . GLN A 1 189 ? -3.788 19.658 -9.700 1.00 77.19 189 GLN A C 1
ATOM 1490 O O . GLN A 1 189 ? -4.739 18.948 -10.026 1.00 77.19 189 GLN A O 1
ATOM 1495 N N . LYS A 1 190 ? -2.535 19.220 -9.722 1.00 85.75 190 LYS A N 1
ATOM 1496 C CA . LYS A 1 190 ? -2.171 17.833 -9.998 1.00 85.75 190 LYS A CA 1
ATOM 1497 C C . LYS A 1 190 ? -1.842 17.172 -8.678 1.00 85.75 190 LYS A C 1
ATOM 1499 O O . LYS A 1 190 ? -1.078 17.730 -7.902 1.00 85.75 190 LYS A O 1
ATOM 1504 N N . HIS A 1 191 ? -2.444 16.025 -8.432 1.00 89.81 191 HIS A N 1
ATOM 1505 C CA . HIS A 1 191 ? -2.165 15.211 -7.264 1.00 89.81 191 HIS A CA 1
ATOM 1506 C C . HIS A 1 191 ? -1.558 13.907 -7.736 1.00 89.81 191 HIS A C 1
ATOM 1508 O O . HIS A 1 191 ? -1.963 13.370 -8.767 1.00 89.81 191 HIS A O 1
ATOM 1514 N N . VAL A 1 192 ? -0.608 13.395 -6.974 1.00 92.50 192 VAL A N 1
ATOM 1515 C CA . VAL A 1 192 ? -0.057 12.066 -7.198 1.00 92.50 192 VAL A CA 1
ATOM 1516 C C . VAL A 1 192 ? -0.151 11.304 -5.895 1.00 92.50 192 VAL A C 1
ATOM 1518 O O . VAL A 1 192 ? 0.246 11.801 -4.841 1.00 92.50 192 VAL A O 1
ATOM 1521 N N . MET A 1 193 ? -0.696 10.097 -5.977 1.00 94.44 193 MET A N 1
ATOM 1522 C CA . MET A 1 193 ? -0.871 9.221 -4.831 1.00 94.44 193 MET A CA 1
ATOM 1523 C C . MET A 1 193 ? -0.076 7.945 -5.050 1.00 94.44 193 MET A C 1
ATOM 1525 O O . MET A 1 193 ? -0.110 7.371 -6.135 1.00 94.44 193 MET A O 1
ATOM 1529 N N . LEU A 1 194 ? 0.615 7.492 -4.007 1.00 96.00 194 LEU A N 1
ATOM 1530 C CA . LEU A 1 194 ? 1.162 6.145 -3.932 1.00 96.00 194 LEU A CA 1
ATOM 1531 C C . LEU A 1 194 ? 0.375 5.360 -2.889 1.00 96.00 194 LEU A C 1
ATOM 1533 O O . LEU A 1 194 ? 0.009 5.885 -1.835 1.00 96.00 194 LEU A O 1
ATOM 1537 N N . THR A 1 195 ? 0.140 4.092 -3.179 1.00 96.56 195 THR A N 1
ATOM 1538 C CA . THR A 1 195 ? -0.602 3.149 -2.345 1.00 96.56 195 THR A CA 1
ATOM 1539 C C . THR A 1 195 ? 0.177 1.848 -2.218 1.00 96.56 195 THR A C 1
ATOM 1541 O O . THR A 1 195 ? 1.069 1.561 -3.020 1.00 96.56 195 THR A O 1
ATOM 1544 N N . MET A 1 196 ? -0.166 1.060 -1.207 1.00 97.06 196 MET A N 1
ATOM 1545 C CA . MET A 1 196 ? 0.261 -0.321 -1.076 1.00 97.06 196 MET A CA 1
ATOM 1546 C C . MET A 1 196 ? -0.917 -1.222 -0.702 1.00 97.06 196 MET A C 1
ATOM 1548 O O . MET A 1 196 ? -1.847 -0.775 -0.035 1.00 97.06 196 MET A O 1
ATOM 1552 N N . CYS A 1 197 ? -0.857 -2.501 -1.056 1.00 97.25 197 CYS A N 1
ATOM 1553 C CA . CYS A 1 197 ? -1.791 -3.517 -0.568 1.00 97.25 197 CYS A CA 1
ATOM 1554 C C . CYS A 1 197 ? -1.069 -4.834 -0.256 1.00 97.25 197 CYS A C 1
ATOM 1556 O O . CYS A 1 197 ? 0.041 -5.075 -0.743 1.00 97.25 197 CYS A O 1
ATOM 1558 N N . ILE A 1 198 ? -1.703 -5.693 0.549 1.00 97.81 198 ILE A N 1
ATOM 1559 C CA . ILE A 1 198 ? -1.167 -7.008 0.912 1.00 97.81 198 ILE A CA 1
ATOM 1560 C C . ILE A 1 198 ? -1.795 -8.072 0.007 1.00 97.81 198 ILE A C 1
ATOM 1562 O O . ILE A 1 198 ? -2.946 -8.464 0.177 1.00 97.81 198 ILE A O 1
ATOM 1566 N N . LEU A 1 199 ? -1.036 -8.580 -0.966 1.00 97.00 199 LEU A N 1
ATOM 1567 C CA . LEU A 1 199 ? -1.532 -9.535 -1.969 1.00 97.00 199 LEU A CA 1
ATOM 1568 C C . LEU A 1 199 ? -2.008 -10.866 -1.372 1.00 97.00 199 LEU A C 1
ATOM 1570 O O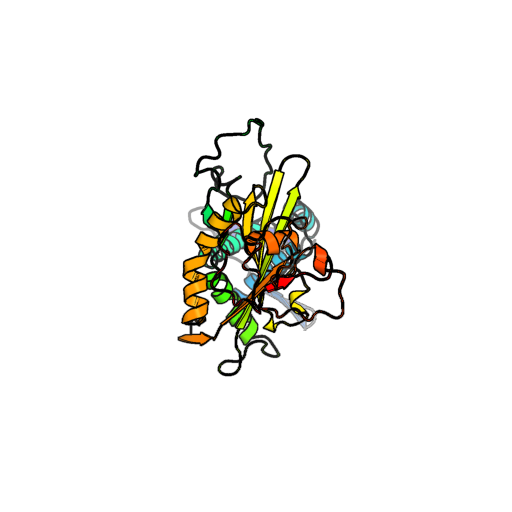 . LEU A 1 199 ? -2.779 -11.583 -2.009 1.00 97.00 199 LEU A O 1
ATOM 1574 N N . ASN A 1 200 ? -1.599 -11.197 -0.144 1.00 96.69 200 ASN A N 1
ATOM 1575 C CA . ASN A 1 200 ? -2.095 -12.371 0.580 1.00 96.69 200 ASN A CA 1
ATOM 1576 C C . ASN A 1 200 ? -3.620 -12.340 0.786 1.00 96.69 200 ASN A C 1
ATOM 1578 O O . ASN A 1 200 ? -4.231 -13.399 0.919 1.00 96.69 200 ASN A O 1
ATOM 1582 N N . GLU A 1 201 ? -4.239 -11.156 0.756 1.00 95.06 201 GLU A N 1
ATOM 1583 C CA . GLU A 1 201 ? -5.693 -10.971 0.852 1.00 95.06 201 GLU A CA 1
ATOM 1584 C C . GLU A 1 201 ? -6.446 -11.365 -0.436 1.00 95.06 201 GLU A C 1
ATOM 1586 O O . GLU A 1 201 ? -7.678 -11.383 -0.453 1.00 95.06 201 GLU A O 1
ATOM 1591 N N . LYS A 1 202 ? -5.728 -11.735 -1.510 1.00 94.50 202 LYS A N 1
ATOM 1592 C CA . LYS A 1 202 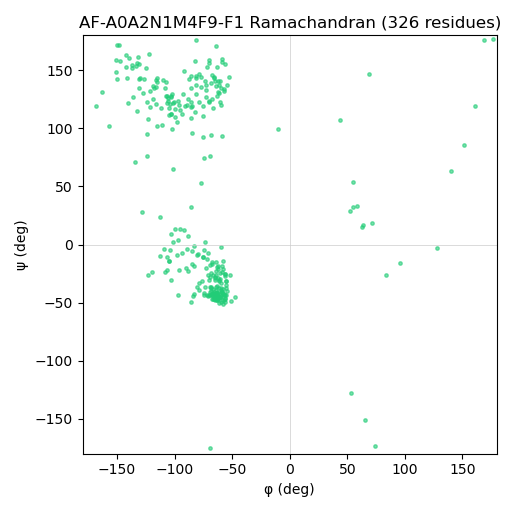? -6.284 -12.184 -2.800 1.00 94.50 202 LYS A CA 1
ATOM 1593 C C . LYS A 1 202 ? -7.281 -11.166 -3.360 1.00 94.50 202 LYS A C 1
ATOM 1595 O O . LYS A 1 202 ? -6.950 -9.994 -3.455 1.00 94.50 202 LYS A O 1
ATOM 1600 N N . GLU A 1 203 ? -8.496 -11.585 -3.715 1.00 93.19 203 GLU A N 1
ATOM 1601 C CA . GLU A 1 203 ? -9.550 -10.710 -4.245 1.00 93.19 203 GLU A CA 1
ATOM 1602 C C . GLU A 1 203 ? -9.920 -9.562 -3.293 1.00 93.19 203 GLU A C 1
ATOM 1604 O O . GLU A 1 203 ? -10.411 -8.534 -3.754 1.00 93.19 203 GLU A O 1
ATOM 1609 N N . GLY A 1 204 ? -9.621 -9.676 -1.991 1.00 91.62 204 GLY A N 1
ATOM 1610 C CA . GLY A 1 204 ? -9.809 -8.589 -1.027 1.00 91.62 204 GLY A CA 1
ATOM 1611 C C . GLY A 1 204 ? -9.083 -7.301 -1.426 1.00 91.62 204 GLY A C 1
ATOM 1612 O O . GLY A 1 204 ? -9.614 -6.213 -1.213 1.00 91.62 204 GLY A O 1
ATOM 1613 N N . VAL A 1 205 ? -7.935 -7.404 -2.112 1.00 92.19 205 VAL A N 1
ATOM 1614 C CA . VAL A 1 205 ? -7.167 -6.230 -2.566 1.00 92.19 205 VAL A CA 1
ATOM 1615 C C . VAL A 1 205 ? -7.880 -5.413 -3.645 1.00 92.19 205 VAL A C 1
ATOM 1617 O O . VAL A 1 205 ? -7.478 -4.282 -3.907 1.00 92.19 205 VAL A O 1
ATOM 1620 N N . LEU A 1 206 ? -8.920 -5.953 -4.288 1.00 90.00 206 LEU A N 1
ATOM 1621 C CA . LEU A 1 206 ? -9.719 -5.217 -5.274 1.00 90.00 206 LEU A CA 1
ATOM 1622 C C . LEU A 1 206 ? -10.617 -4.166 -4.612 1.00 90.00 206 LEU A C 1
ATOM 1624 O O . LEU A 1 206 ? -11.059 -3.226 -5.270 1.00 90.00 206 LEU A O 1
ATOM 1628 N N . ASN A 1 207 ? -10.886 -4.306 -3.312 1.00 90.50 207 ASN A N 1
ATOM 1629 C CA . ASN A 1 207 ? -11.651 -3.327 -2.563 1.00 90.50 207 ASN A CA 1
ATOM 1630 C C . ASN A 1 207 ? -10.742 -2.150 -2.143 1.00 90.50 207 ASN A C 1
ATOM 1632 O O . ASN A 1 207 ? -9.699 -2.377 -1.522 1.00 90.50 207 ASN A O 1
ATOM 1636 N N . PRO A 1 208 ? -11.142 -0.889 -2.409 1.00 88.56 208 PRO A N 1
ATOM 1637 C CA . PRO A 1 208 ? -10.394 0.297 -1.990 1.00 88.56 208 PRO A CA 1
ATOM 1638 C C . PRO A 1 208 ? -10.026 0.346 -0.501 1.00 88.56 208 PRO A C 1
ATOM 1640 O O . PRO A 1 208 ? -9.018 0.953 -0.155 1.00 88.56 208 PRO A O 1
ATOM 1643 N N . THR A 1 209 ? -10.782 -0.303 0.393 1.00 88.75 209 THR A N 1
ATOM 1644 C CA . THR A 1 209 ? -10.456 -0.339 1.834 1.00 88.75 209 THR A CA 1
ATOM 1645 C C . THR A 1 209 ? -9.180 -1.121 2.159 1.00 88.75 209 THR A C 1
ATOM 1647 O O . THR A 1 209 ? -8.632 -0.955 3.246 1.00 88.75 209 THR A O 1
ATOM 1650 N N . HIS A 1 210 ? -8.698 -1.945 1.226 1.00 92.88 210 HIS A N 1
ATOM 1651 C CA . HIS A 1 210 ? -7.451 -2.712 1.326 1.00 92.88 210 HIS A CA 1
ATOM 1652 C C . HIS A 1 210 ? -6.315 -2.083 0.497 1.00 92.88 210 HIS A C 1
ATOM 1654 O O . HIS A 1 210 ? -5.248 -2.676 0.336 1.00 92.88 210 HIS A O 1
ATOM 1660 N N . GLN A 1 211 ? -6.535 -0.875 -0.038 1.00 94.31 211 GLN A N 1
ATOM 1661 C CA . GLN A 1 211 ? -5.525 -0.057 -0.708 1.00 94.31 211 GLN A CA 1
ATOM 1662 C C . GLN A 1 211 ? -5.060 1.041 0.252 1.00 94.31 211 GLN A C 1
ATOM 1664 O O . GLN A 1 211 ? -5.704 2.074 0.437 1.00 94.31 211 GLN A O 1
ATOM 1669 N N . TYR A 1 212 ? -3.921 0.817 0.894 1.00 95.44 212 TYR A N 1
ATOM 1670 C CA . TYR A 1 212 ? -3.382 1.718 1.901 1.00 95.44 212 TYR A CA 1
ATOM 1671 C C . TYR A 1 212 ? -2.555 2.812 1.228 1.00 95.44 212 TYR A C 1
ATOM 1673 O O . TYR A 1 212 ? -1.449 2.558 0.761 1.00 95.44 212 TYR A O 1
ATOM 1681 N N . SER A 1 213 ? -3.042 4.054 1.204 1.00 94.44 213 SER A N 1
ATOM 1682 C CA . SER A 1 213 ? -2.238 5.203 0.750 1.00 94.44 213 SER A CA 1
ATOM 1683 C C . SER A 1 213 ? -0.931 5.283 1.541 1.00 94.44 213 SER A C 1
ATOM 1685 O O . SER A 1 213 ? -0.943 5.096 2.745 1.00 94.44 213 SER A O 1
ATOM 1687 N N . ILE A 1 214 ? 0.206 5.544 0.923 1.00 96.50 214 ILE A N 1
ATOM 1688 C CA . ILE A 1 214 ? 1.490 5.708 1.632 1.00 96.50 214 ILE A CA 1
ATOM 1689 C C . ILE A 1 214 ? 2.082 7.090 1.407 1.00 96.50 214 ILE A C 1
ATOM 1691 O O . ILE A 1 214 ? 2.840 7.574 2.242 1.00 96.50 214 ILE A O 1
ATOM 1695 N N . CYS A 1 215 ? 1.701 7.744 0.311 1.00 96.06 215 CYS A N 1
ATOM 1696 C CA . CYS A 1 215 ? 2.089 9.107 0.001 1.00 96.06 215 CYS A CA 1
ATOM 1697 C C . CYS A 1 215 ? 0.998 9.791 -0.824 1.00 96.06 215 CYS A C 1
ATOM 1699 O O . CYS A 1 215 ? 0.386 9.164 -1.688 1.00 96.06 215 CYS A O 1
ATOM 1701 N N . LEU A 1 216 ? 0.783 11.074 -0.560 1.00 94.38 216 LEU A N 1
ATOM 1702 C CA . LEU A 1 216 ? -0.010 11.979 -1.377 1.00 94.38 216 LEU A CA 1
ATOM 1703 C C . LEU A 1 216 ? 0.757 13.295 -1.481 1.00 94.38 216 LEU A C 1
ATOM 1705 O O . LEU A 1 216 ? 1.133 13.863 -0.459 1.00 94.38 216 LEU A O 1
ATOM 1709 N N . TYR A 1 217 ? 0.985 13.773 -2.698 1.00 91.94 217 TYR A N 1
ATOM 1710 C CA . TYR A 1 217 ? 1.657 15.048 -2.920 1.00 91.94 217 TYR A CA 1
ATOM 1711 C C . TYR A 1 217 ? 0.972 15.855 -4.017 1.00 91.94 217 TYR A C 1
ATOM 1713 O O . TYR A 1 217 ? 0.354 15.295 -4.934 1.00 91.94 217 TYR A O 1
ATOM 1721 N N . ILE A 1 218 ? 1.086 17.177 -3.919 1.00 88.44 218 ILE A N 1
ATOM 1722 C CA . ILE A 1 218 ? 0.578 18.105 -4.925 1.00 88.44 218 ILE A CA 1
ATOM 1723 C C . ILE A 1 218 ? 1.724 18.404 -5.882 1.00 88.44 218 ILE A C 1
ATOM 1725 O O . ILE A 1 218 ? 2.728 19.022 -5.541 1.00 88.44 218 ILE A O 1
ATOM 1729 N N . GLY A 1 219 ? 1.593 17.952 -7.119 1.00 86.31 219 GLY A N 1
ATOM 1730 C CA . GLY A 1 219 ? 2.638 18.109 -8.108 1.00 86.31 219 GLY A CA 1
ATOM 1731 C C . GLY A 1 219 ? 2.388 17.296 -9.360 1.00 86.31 219 GLY A C 1
ATOM 1732 O O . GLY A 1 219 ? 1.422 16.543 -9.496 1.00 86.31 219 GLY A O 1
ATOM 1733 N N . LYS A 1 220 ? 3.283 17.471 -10.325 1.00 86.06 220 LYS A N 1
ATOM 1734 C CA . LYS A 1 220 ? 3.245 16.705 -11.563 1.00 86.06 220 LYS A CA 1
ATOM 1735 C C . LYS A 1 220 ? 3.792 15.305 -11.305 1.00 86.06 220 LYS A C 1
ATOM 1737 O O . LYS A 1 220 ? 4.872 15.161 -10.742 1.00 86.06 220 LYS A O 1
ATOM 1742 N N . GLU A 1 221 ? 3.100 14.304 -11.839 1.00 91.56 221 GLU A N 1
ATOM 1743 C CA . GLU A 1 221 ? 3.644 12.964 -12.050 1.00 91.56 221 GLU A CA 1
ATOM 1744 C C . GLU A 1 221 ? 4.871 13.074 -12.972 1.00 91.56 221 GLU A C 1
ATOM 1746 O O . GLU A 1 221 ? 4.771 13.191 -14.198 1.00 91.56 221 GLU A O 1
ATOM 1751 N N . SER A 1 222 ? 6.041 13.186 -12.348 1.00 91.56 222 SER A N 1
ATOM 1752 C CA . SER A 1 222 ? 7.324 13.417 -12.997 1.00 91.56 222 SER A CA 1
ATOM 1753 C C . SER A 1 222 ? 8.404 12.615 -12.287 1.00 91.56 222 SER A C 1
ATOM 1755 O O . SER A 1 222 ? 8.301 12.341 -11.091 1.00 91.56 222 SER A O 1
ATOM 1757 N N . TYR A 1 223 ? 9.456 12.256 -13.020 1.00 92.50 223 TYR A N 1
ATOM 1758 C CA . TYR A 1 223 ? 10.546 11.458 -12.469 1.00 92.50 223 TYR A CA 1
ATOM 1759 C C . TYR A 1 223 ? 11.215 12.156 -11.274 1.00 92.50 223 TYR A C 1
ATOM 1761 O O . TYR A 1 223 ? 11.476 11.514 -10.266 1.00 92.50 223 TYR A O 1
ATOM 1769 N N . ASN A 1 224 ? 11.429 13.475 -11.352 1.00 91.88 224 ASN A N 1
ATOM 1770 C CA . ASN A 1 224 ? 12.062 14.250 -10.278 1.00 91.88 224 ASN A CA 1
ATOM 1771 C C . ASN A 1 224 ? 11.206 14.273 -9.004 1.00 91.88 224 ASN A C 1
ATOM 1773 O O . ASN A 1 224 ? 11.716 14.095 -7.905 1.00 91.88 224 ASN A O 1
ATOM 1777 N N . SER A 1 225 ? 9.894 14.456 -9.149 1.00 92.25 225 SER A N 1
ATOM 1778 C CA . SER A 1 225 ? 8.958 14.392 -8.023 1.00 92.25 225 SER A CA 1
ATOM 1779 C C . SER A 1 225 ? 8.951 12.999 -7.390 1.00 92.25 225 SER A C 1
ATOM 1781 O O . SER A 1 225 ? 9.078 12.859 -6.175 1.00 92.25 225 SER A O 1
ATOM 1783 N N . LEU A 1 226 ? 8.863 11.954 -8.217 1.00 94.06 226 LEU A N 1
ATOM 1784 C CA . LEU A 1 226 ? 8.841 10.573 -7.745 1.00 94.06 226 LEU A CA 1
ATOM 1785 C C . LEU A 1 226 ? 10.179 10.115 -7.164 1.00 94.06 226 LEU A C 1
ATOM 1787 O O . LEU A 1 226 ? 10.167 9.265 -6.283 1.00 94.06 226 LEU A O 1
ATOM 1791 N N . SER A 1 227 ? 11.318 10.662 -7.596 1.00 94.06 227 SER A N 1
ATOM 1792 C CA . SER A 1 227 ? 12.620 10.310 -7.023 1.00 94.06 227 SER A CA 1
ATOM 1793 C C . SER A 1 227 ? 12.757 10.821 -5.588 1.00 94.06 227 SER A C 1
ATOM 1795 O O . SER A 1 227 ? 13.218 10.078 -4.723 1.00 94.06 227 SER A O 1
ATOM 1797 N N . ILE A 1 228 ? 12.265 12.034 -5.306 1.00 92.69 228 ILE A N 1
ATOM 1798 C CA . ILE A 1 228 ? 12.181 12.581 -3.944 1.00 92.69 228 ILE A CA 1
ATOM 1799 C C . ILE A 1 228 ? 11.278 11.702 -3.074 1.00 92.69 228 ILE A C 1
ATOM 1801 O O . ILE A 1 228 ? 11.639 11.381 -1.943 1.00 92.69 228 ILE A O 1
ATOM 1805 N N . VAL A 1 229 ? 10.119 11.296 -3.602 1.00 93.81 229 VAL A N 1
ATOM 1806 C CA . VAL A 1 229 ? 9.164 10.436 -2.886 1.00 93.81 229 VAL A CA 1
ATOM 1807 C C . VAL A 1 229 ? 9.737 9.042 -2.645 1.00 93.81 229 VAL A C 1
ATOM 1809 O O . VAL A 1 229 ? 9.686 8.551 -1.523 1.00 93.81 229 VAL A O 1
ATOM 1812 N N . SER A 1 230 ? 10.332 8.414 -3.659 1.00 94.56 230 SER A N 1
ATOM 1813 C CA . SER A 1 230 ? 10.953 7.089 -3.554 1.00 94.56 230 SER A CA 1
ATOM 1814 C C . SER A 1 230 ? 12.064 7.081 -2.501 1.00 94.56 230 SER A C 1
ATOM 1816 O O . SER A 1 230 ? 12.103 6.175 -1.670 1.00 94.56 230 SER A O 1
ATOM 1818 N N . ALA A 1 231 ? 12.876 8.143 -2.439 1.00 94.56 231 ALA A N 1
ATOM 1819 C CA . ALA A 1 231 ? 13.925 8.295 -1.432 1.00 94.56 231 ALA A CA 1
ATOM 1820 C C . ALA A 1 231 ? 13.398 8.310 0.017 1.00 94.56 231 ALA A C 1
ATOM 1822 O O . ALA A 1 231 ? 14.138 7.960 0.935 1.00 94.56 231 ALA A O 1
ATOM 1823 N N . LYS A 1 232 ? 12.126 8.676 0.253 1.00 95.00 232 LYS A N 1
ATOM 1824 C CA . LYS A 1 232 ? 11.510 8.598 1.593 1.00 95.00 232 LYS A CA 1
ATOM 1825 C C . LYS A 1 232 ? 11.308 7.163 2.068 1.00 95.00 232 LYS A C 1
ATOM 1827 O O . LYS A 1 232 ? 11.257 6.938 3.273 1.00 95.00 232 LYS A O 1
ATOM 1832 N N . PHE A 1 233 ? 11.206 6.215 1.140 1.00 96.62 233 PHE A N 1
ATOM 1833 C CA . PHE A 1 233 ? 10.932 4.812 1.434 1.00 96.62 233 PHE A CA 1
ATOM 1834 C C . PHE A 1 233 ? 12.165 3.914 1.306 1.00 96.62 233 PHE A C 1
ATOM 1836 O O . PHE A 1 233 ? 12.123 2.795 1.805 1.00 96.62 233 PHE A O 1
ATOM 1843 N N . SER A 1 234 ? 13.262 4.380 0.694 1.00 94.56 234 SER A N 1
ATOM 1844 C CA . SER A 1 234 ? 14.441 3.552 0.381 1.00 94.56 234 SER A CA 1
ATOM 1845 C C . SER A 1 234 ? 14.964 2.751 1.573 1.00 94.56 234 SER A C 1
ATOM 1847 O O . SER A 1 234 ? 15.123 1.542 1.464 1.00 94.56 234 SER A O 1
ATOM 1849 N N . GLN A 1 235 ? 15.150 3.386 2.736 1.00 96.19 235 GLN A N 1
ATOM 1850 C CA . GLN A 1 235 ? 15.661 2.685 3.918 1.00 96.19 235 GLN A CA 1
ATOM 1851 C C . GLN A 1 235 ? 14.702 1.588 4.412 1.00 96.19 235 GLN A C 1
ATOM 1853 O O . GLN A 1 235 ? 15.142 0.495 4.768 1.00 96.19 235 GLN A O 1
ATOM 1858 N N . GLU A 1 236 ? 13.393 1.863 4.437 1.00 97.62 236 GLU A N 1
ATOM 1859 C CA . GLU A 1 236 ? 12.395 0.877 4.869 1.00 97.62 236 GLU A CA 1
ATOM 1860 C C . GLU A 1 236 ? 12.304 -0.279 3.869 1.00 97.62 236 GLU A C 1
ATOM 1862 O O . GLU A 1 236 ? 12.276 -1.440 4.266 1.00 97.62 236 GLU A O 1
ATOM 1867 N N . LEU A 1 237 ? 12.317 0.018 2.570 1.00 97.75 237 LEU A N 1
ATOM 1868 C CA . LEU A 1 237 ? 12.269 -0.993 1.516 1.00 97.75 237 LEU A CA 1
ATOM 1869 C C . LEU A 1 237 ? 13.520 -1.873 1.506 1.00 97.75 237 LEU A C 1
ATOM 1871 O O . LEU A 1 237 ? 13.401 -3.088 1.353 1.00 97.75 237 LEU A O 1
ATOM 1875 N N . GLU A 1 238 ? 14.703 -1.292 1.712 1.00 97.19 238 GLU A N 1
ATOM 1876 C CA . GLU A 1 238 ? 15.962 -2.035 1.790 1.00 97.19 238 GLU A CA 1
ATOM 1877 C C . GLU A 1 238 ? 15.952 -2.982 2.993 1.00 97.19 238 GLU A C 1
ATOM 1879 O O . GLU A 1 238 ? 16.300 -4.162 2.868 1.00 97.19 238 GLU A O 1
ATOM 1884 N N . GLN A 1 239 ? 15.477 -2.502 4.148 1.00 97.06 239 GLN A N 1
ATOM 1885 C CA . GLN A 1 239 ? 15.305 -3.329 5.337 1.00 97.06 239 GLN A CA 1
ATOM 1886 C C . GLN A 1 239 ? 14.290 -4.453 5.101 1.00 97.06 239 GLN A C 1
ATOM 1888 O O . GLN A 1 239 ? 14.574 -5.599 5.447 1.00 97.06 239 GLN A O 1
ATOM 1893 N N . LEU A 1 240 ? 13.134 -4.155 4.503 1.00 97.88 240 LEU A N 1
ATOM 1894 C CA . LEU A 1 240 ? 12.101 -5.152 4.215 1.00 97.88 240 LEU A CA 1
ATOM 1895 C C . LEU A 1 240 ? 12.604 -6.213 3.229 1.00 97.88 240 LEU A C 1
ATOM 1897 O O . LEU A 1 240 ? 12.374 -7.399 3.455 1.00 97.88 240 LEU A O 1
ATOM 1901 N N . LYS A 1 241 ? 13.339 -5.816 2.183 1.00 96.12 241 LYS A N 1
ATOM 1902 C CA . LYS A 1 241 ? 13.941 -6.747 1.219 1.00 96.12 241 LYS A CA 1
ATOM 1903 C C . LYS A 1 241 ? 14.991 -7.646 1.872 1.00 96.12 241 LYS A C 1
ATOM 1905 O O . LYS A 1 241 ? 15.019 -8.844 1.607 1.00 96.12 241 LYS A O 1
ATOM 1910 N N . THR A 1 242 ? 15.864 -7.068 2.695 1.00 96.06 242 THR A N 1
ATOM 1911 C CA . THR A 1 242 ? 17.052 -7.765 3.216 1.00 96.06 242 THR A CA 1
ATOM 1912 C C . THR A 1 242 ? 16.735 -8.612 4.443 1.00 96.06 242 THR A C 1
ATOM 1914 O O . THR A 1 242 ? 17.175 -9.754 4.542 1.00 96.06 242 THR A O 1
ATOM 1917 N N . ASN A 1 243 ? 15.961 -8.058 5.378 1.00 95.94 243 ASN A N 1
ATOM 1918 C CA . ASN A 1 243 ? 15.733 -8.641 6.700 1.00 95.94 243 ASN A CA 1
ATOM 1919 C C . ASN A 1 243 ? 14.291 -9.121 6.904 1.00 95.94 243 ASN A C 1
ATOM 1921 O O . ASN A 1 243 ? 14.009 -9.770 7.910 1.00 95.94 243 ASN A O 1
ATOM 1925 N N . GLY A 1 244 ? 13.377 -8.793 5.989 1.00 96.50 244 GLY A N 1
ATOM 1926 C CA . GLY A 1 244 ? 11.948 -8.985 6.196 1.00 96.50 244 GLY A CA 1
ATOM 1927 C C . GLY A 1 244 ? 11.340 -7.972 7.171 1.00 96.50 244 GLY A C 1
ATOM 1928 O O . GLY A 1 244 ? 11.979 -7.016 7.626 1.00 96.50 244 GLY A O 1
ATOM 1929 N N . TYR A 1 245 ? 10.068 -8.194 7.490 1.00 97.50 245 TYR A N 1
ATOM 1930 C CA . TYR A 1 245 ? 9.331 -7.441 8.499 1.00 97.50 245 TYR A CA 1
ATOM 1931 C C . TYR A 1 245 ? 9.424 -8.155 9.851 1.00 97.50 245 TYR A C 1
ATOM 1933 O O . TYR A 1 245 ? 9.161 -9.351 9.938 1.00 97.50 245 TYR A O 1
ATOM 1941 N N . LYS A 1 246 ? 9.789 -7.436 10.914 1.00 96.25 246 LYS A N 1
ATOM 1942 C CA . LYS A 1 246 ? 9.863 -7.985 12.270 1.00 96.25 246 LYS A CA 1
ATOM 1943 C C . LYS A 1 246 ? 8.677 -7.483 13.086 1.00 96.25 246 LYS A C 1
ATOM 1945 O O . LYS A 1 246 ? 8.583 -6.284 13.322 1.00 96.25 246 LYS A O 1
ATOM 1950 N N . ASP A 1 247 ? 7.817 -8.394 13.531 1.00 93.88 247 ASP A N 1
ATOM 1951 C CA . ASP A 1 247 ? 6.641 -8.033 14.326 1.00 93.88 247 ASP A CA 1
ATOM 1952 C C . ASP A 1 247 ? 6.959 -7.814 15.817 1.00 93.88 247 ASP A C 1
ATOM 1954 O O . ASP A 1 247 ? 8.078 -8.036 16.298 1.00 93.88 247 ASP A O 1
ATOM 1958 N N . SER A 1 248 ? 5.940 -7.398 16.573 1.00 89.75 248 SER A N 1
ATOM 1959 C CA . SER A 1 248 ? 6.020 -7.149 18.018 1.00 89.75 248 SER A CA 1
ATOM 1960 C C . SER A 1 248 ? 6.361 -8.390 18.854 1.00 89.75 248 SER A C 1
ATOM 1962 O O . SER A 1 248 ? 6.893 -8.255 19.956 1.00 89.75 248 SER A O 1
ATOM 1964 N N . ASN A 1 249 ? 6.130 -9.595 18.325 1.00 90.56 249 ASN A N 1
ATOM 1965 C CA . ASN A 1 249 ? 6.500 -10.865 18.950 1.00 90.56 249 ASN A CA 1
ATOM 1966 C C . ASN A 1 249 ? 7.923 -11.314 18.570 1.00 90.56 249 ASN A C 1
ATOM 1968 O O . ASN A 1 249 ? 8.341 -12.412 18.936 1.00 90.56 249 ASN A O 1
ATOM 1972 N N . ASN A 1 250 ? 8.686 -10.468 17.871 1.00 91.94 250 ASN A N 1
ATOM 1973 C CA . ASN A 1 250 ? 9.992 -10.768 17.283 1.00 91.94 250 ASN A CA 1
ATOM 1974 C C . ASN A 1 250 ? 9.969 -11.841 16.181 1.00 91.94 250 ASN A C 1
ATOM 1976 O O . ASN A 1 250 ? 11.030 -12.359 15.825 1.00 91.94 250 ASN A O 1
ATOM 1980 N N . THR A 1 251 ? 8.804 -12.151 15.612 1.00 93.50 251 THR A N 1
ATOM 1981 C CA . THR A 1 251 ? 8.709 -13.019 14.437 1.00 93.50 251 THR A CA 1
ATOM 1982 C C . THR A 1 251 ? 9.203 -12.257 13.219 1.00 93.50 251 THR A C 1
ATOM 1984 O O . THR A 1 251 ? 8.803 -11.115 12.986 1.00 93.50 251 THR A O 1
ATOM 1987 N N . ILE A 1 252 ? 10.061 -12.895 12.427 1.00 95.12 252 ILE A N 1
ATOM 1988 C CA . ILE A 1 252 ? 10.531 -12.343 11.159 1.00 95.12 252 ILE A CA 1
ATOM 1989 C C . ILE A 1 252 ? 9.674 -12.919 10.035 1.00 95.12 252 ILE A C 1
ATOM 1991 O O . ILE A 1 252 ? 9.640 -14.129 9.818 1.00 95.12 252 ILE A O 1
ATOM 1995 N N . TRP A 1 253 ? 9.003 -12.031 9.318 1.00 97.19 253 TRP A N 1
ATOM 1996 C CA . TRP A 1 253 ? 8.177 -12.316 8.160 1.00 97.19 253 TRP A CA 1
ATOM 1997 C C . TRP A 1 253 ? 8.974 -12.018 6.888 1.00 97.19 253 TRP A C 1
ATOM 1999 O O . TRP A 1 253 ? 9.334 -10.860 6.656 1.00 97.19 253 TRP A O 1
ATOM 2009 N N . PRO A 1 254 ? 9.251 -13.024 6.041 1.00 97.00 254 PRO A N 1
ATOM 2010 C CA . PRO A 1 254 ? 9.842 -12.786 4.732 1.00 97.00 254 PRO A CA 1
ATOM 2011 C C . PRO A 1 254 ? 8.919 -11.909 3.881 1.00 97.00 254 PRO A C 1
ATOM 2013 O O . PRO A 1 254 ? 7.698 -12.088 3.898 1.00 97.00 254 PRO A O 1
ATOM 2016 N N . ILE A 1 255 ? 9.504 -10.987 3.117 1.00 97.81 255 ILE A N 1
ATOM 2017 C CA . ILE A 1 255 ? 8.768 -10.020 2.297 1.00 97.81 255 ILE A CA 1
ATOM 2018 C C . ILE A 1 255 ? 9.044 -10.277 0.818 1.00 97.81 255 ILE A C 1
ATOM 2020 O O . ILE A 1 255 ? 10.172 -10.570 0.421 1.00 97.81 255 ILE A O 1
ATOM 2024 N N . GLU A 1 256 ? 8.010 -10.169 -0.010 1.00 97.81 256 GLU A N 1
ATOM 2025 C CA . GLU A 1 256 ? 8.149 -9.971 -1.451 1.00 97.81 256 GLU A CA 1
ATOM 2026 C C . GLU A 1 256 ? 7.521 -8.649 -1.849 1.00 97.81 256 GLU A C 1
ATOM 2028 O O . GLU A 1 256 ? 6.410 -8.336 -1.422 1.00 97.81 256 GLU A O 1
ATOM 2033 N N . LEU A 1 257 ? 8.226 -7.888 -2.679 1.00 98.12 257 LEU A N 1
ATOM 2034 C CA . LEU A 1 257 ? 7.753 -6.602 -3.159 1.00 98.12 257 LEU A CA 1
ATOM 2035 C C . LEU A 1 257 ? 7.347 -6.709 -4.626 1.00 98.12 257 LEU A C 1
ATOM 2037 O O . LEU A 1 257 ? 8.042 -7.337 -5.427 1.00 98.12 257 LEU A O 1
ATOM 2041 N N . PHE A 1 258 ? 6.243 -6.051 -4.956 1.00 97.50 258 PHE A N 1
ATOM 2042 C CA . PHE A 1 258 ? 5.692 -5.923 -6.298 1.00 97.50 258 PHE A CA 1
ATOM 2043 C C . PHE A 1 258 ? 5.376 -4.462 -6.587 1.00 97.50 258 PHE A C 1
ATOM 2045 O O . PHE A 1 258 ? 5.105 -3.683 -5.671 1.00 97.50 258 PHE A O 1
ATOM 2052 N N . PHE A 1 259 ? 5.354 -4.100 -7.864 1.00 96.19 259 PHE A N 1
ATOM 2053 C CA . PHE A 1 259 ? 4.900 -2.788 -8.302 1.00 96.19 259 PHE A CA 1
ATOM 2054 C C . PHE A 1 259 ? 3.893 -2.938 -9.434 1.00 96.19 259 PHE A C 1
ATOM 2056 O O . PHE A 1 259 ? 4.136 -3.689 -10.379 1.00 96.19 259 PHE A O 1
ATOM 2063 N N . SER A 1 260 ? 2.785 -2.203 -9.362 1.00 93.44 260 SER A N 1
ATOM 2064 C CA . SER A 1 260 ? 1.824 -2.101 -10.456 1.00 93.44 260 SER A CA 1
ATOM 2065 C C . SER A 1 260 ? 1.412 -0.672 -10.750 1.00 93.44 260 SER A C 1
ATOM 2067 O O . SER A 1 260 ? 1.443 0.175 -9.870 1.00 93.44 260 SER A O 1
ATOM 2069 N N . GLY A 1 261 ? 0.963 -0.414 -11.966 1.00 91.50 261 GLY A N 1
ATOM 2070 C CA . GLY A 1 261 ? 0.354 0.857 -12.340 1.00 91.50 261 GLY A CA 1
ATOM 2071 C C . GLY A 1 261 ? 0.025 0.880 -13.822 1.00 91.50 261 GLY A C 1
ATOM 2072 O O . GLY A 1 261 ? 0.362 -0.062 -14.549 1.00 91.50 261 GLY A O 1
ATOM 2073 N N . ASP A 1 262 ? -0.599 1.963 -14.276 1.00 90.81 262 ASP A N 1
ATOM 2074 C CA . ASP A 1 262 ? -0.742 2.199 -15.706 1.00 90.81 262 ASP A CA 1
ATOM 2075 C C . ASP A 1 262 ? 0.640 2.267 -16.378 1.00 90.81 262 ASP A C 1
ATOM 2077 O O . ASP A 1 262 ? 1.670 2.546 -15.747 1.00 90.81 262 ASP A O 1
ATOM 2081 N N . TRP A 1 263 ? 0.670 2.007 -17.685 1.00 90.56 263 TRP A N 1
ATOM 2082 C CA . TRP A 1 263 ? 1.921 1.926 -18.434 1.00 90.56 263 TRP A CA 1
ATOM 2083 C C . TRP A 1 263 ? 2.792 3.180 -18.270 1.00 90.56 263 TRP A C 1
ATOM 2085 O O . TRP A 1 263 ? 4.012 3.065 -18.140 1.00 90.56 263 TRP A O 1
ATOM 2095 N N . LYS A 1 264 ? 2.190 4.379 -18.256 1.00 90.81 264 LYS A N 1
ATOM 2096 C CA . LYS A 1 264 ? 2.927 5.646 -18.191 1.00 90.81 264 LYS A CA 1
ATOM 2097 C C . LYS A 1 264 ? 3.573 5.820 -16.822 1.00 90.81 264 LYS A C 1
ATOM 2099 O O . LYS A 1 264 ? 4.749 6.190 -16.771 1.00 90.81 264 LYS A O 1
ATOM 2104 N N . PHE A 1 265 ? 2.851 5.518 -15.747 1.00 92.62 265 PHE A N 1
ATOM 2105 C CA . PHE A 1 265 ? 3.399 5.580 -14.397 1.00 92.62 265 PHE A CA 1
ATOM 2106 C C . PHE A 1 265 ? 4.531 4.562 -14.214 1.00 92.62 265 PHE A C 1
ATOM 2108 O O . PHE A 1 265 ? 5.619 4.916 -13.757 1.00 92.62 265 PHE A O 1
ATOM 2115 N N . VAL A 1 266 ? 4.332 3.312 -14.646 1.00 93.44 266 VAL A N 1
ATOM 2116 C CA . VAL A 1 266 ? 5.363 2.265 -14.548 1.00 93.44 266 VAL A CA 1
ATOM 2117 C C . VAL A 1 266 ? 6.598 2.622 -15.379 1.00 93.44 266 VAL A C 1
ATOM 2119 O O . VAL A 1 266 ? 7.716 2.526 -14.874 1.00 93.44 266 VAL A O 1
ATOM 2122 N N . ALA A 1 267 ? 6.429 3.103 -16.616 1.00 92.50 267 ALA A N 1
ATOM 2123 C CA . ALA A 1 267 ? 7.538 3.570 -17.451 1.00 92.50 267 ALA A CA 1
ATOM 2124 C C . ALA A 1 267 ? 8.347 4.671 -16.755 1.00 92.50 267 ALA A C 1
ATOM 2126 O O . ALA A 1 267 ? 9.579 4.634 -16.754 1.00 92.50 267 ALA A O 1
ATOM 2127 N N . LEU A 1 268 ? 7.651 5.626 -16.131 1.00 93.19 268 LEU A N 1
ATOM 2128 C CA . LEU A 1 268 ? 8.264 6.741 -15.424 1.00 93.19 268 LEU A CA 1
ATOM 2129 C C . LEU A 1 268 ? 9.109 6.265 -14.237 1.00 93.19 268 LEU A C 1
ATOM 2131 O O . LEU A 1 268 ? 10.249 6.702 -14.092 1.00 93.19 268 LEU A O 1
ATOM 2135 N N . VAL A 1 269 ? 8.578 5.349 -13.425 1.00 93.81 269 VAL A N 1
ATOM 2136 C CA . VAL A 1 269 ? 9.270 4.775 -12.260 1.00 93.81 269 VAL A CA 1
ATOM 2137 C C . VAL A 1 269 ? 10.452 3.891 -12.683 1.00 93.81 269 VAL A C 1
ATOM 2139 O O . VAL A 1 269 ? 11.517 3.952 -12.068 1.00 93.81 269 VAL A O 1
ATOM 2142 N N . LEU A 1 270 ? 10.323 3.144 -13.784 1.00 93.06 270 LEU A N 1
ATOM 2143 C CA . LEU A 1 270 ? 11.418 2.370 -14.386 1.00 93.06 270 LEU A CA 1
ATOM 2144 C C . LEU A 1 270 ? 12.495 3.245 -15.057 1.00 93.06 270 LEU A C 1
ATOM 2146 O O . LEU A 1 270 ? 13.529 2.730 -15.490 1.00 93.06 270 LEU A O 1
ATOM 2150 N N . GLY A 1 271 ? 12.271 4.558 -15.167 1.00 92.88 271 GLY A N 1
ATOM 2151 C CA . GLY A 1 271 ? 13.182 5.487 -15.835 1.00 92.88 271 GLY A CA 1
ATOM 2152 C C . GLY A 1 271 ? 13.208 5.334 -17.360 1.00 92.88 271 GLY A C 1
ATOM 2153 O O . GLY A 1 271 ? 14.153 5.788 -18.013 1.00 92.88 271 GLY A O 1
ATOM 2154 N N . ILE A 1 272 ? 12.190 4.690 -17.933 1.00 91.25 272 ILE A N 1
ATOM 2155 C CA . ILE A 1 272 ? 12.023 4.484 -19.373 1.00 91.25 272 ILE A CA 1
ATOM 2156 C C . ILE A 1 272 ? 11.476 5.770 -20.004 1.00 91.25 272 ILE A C 1
ATOM 2158 O O . ILE A 1 272 ? 10.755 6.555 -19.389 1.00 91.25 272 ILE A O 1
ATOM 2162 N N . ASN A 1 273 ? 11.880 6.031 -21.246 1.00 84.38 273 ASN A N 1
ATOM 2163 C CA . ASN A 1 273 ? 11.408 7.180 -22.013 1.00 84.38 273 ASN A CA 1
ATOM 2164 C C . ASN A 1 273 ? 9.917 7.037 -22.415 1.00 84.38 273 ASN A C 1
ATOM 2166 O O . ASN A 1 273 ? 9.228 6.090 -22.051 1.00 84.38 273 ASN A O 1
ATOM 2170 N N . ALA A 1 274 ? 9.404 7.975 -23.212 1.00 85.12 274 ALA A N 1
ATOM 2171 C CA . ALA A 1 274 ? 8.026 7.938 -23.702 1.00 85.12 274 ALA A CA 1
ATOM 2172 C C . ALA A 1 274 ? 7.685 6.674 -24.525 1.00 85.12 274 ALA A C 1
ATOM 2174 O O . ALA A 1 274 ? 8.559 6.060 -25.144 1.00 85.12 274 ALA A O 1
ATOM 2175 N N . ALA A 1 2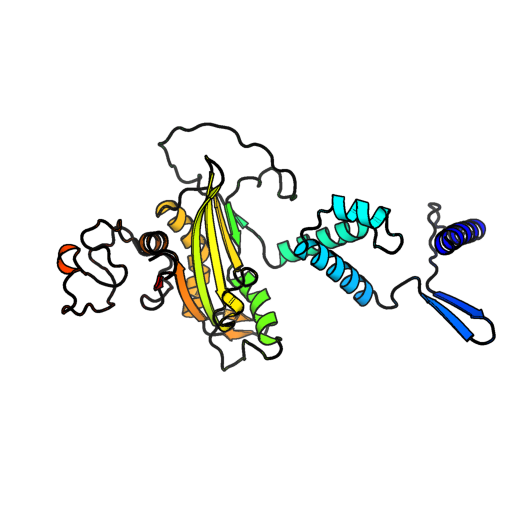75 ? 6.385 6.369 -24.630 1.00 85.38 275 ALA A N 1
ATOM 2176 C CA . ALA A 1 275 ? 5.846 5.262 -25.436 1.00 85.38 275 ALA A CA 1
ATOM 2177 C C . ALA A 1 275 ? 6.250 5.338 -26.917 1.00 85.38 275 ALA A C 1
ATOM 2179 O O . ALA A 1 275 ? 6.317 4.333 -27.614 1.00 85.38 275 ALA A O 1
ATOM 2180 N N . THR A 1 276 ? 6.551 6.543 -27.405 1.00 87.38 276 THR A N 1
ATOM 2181 C CA . THR A 1 276 ? 6.987 6.805 -28.782 1.00 87.38 276 THR A CA 1
ATOM 2182 C C . THR A 1 276 ? 8.483 6.574 -29.008 1.00 87.38 276 THR A C 1
ATOM 2184 O O . THR A 1 276 ? 8.980 6.768 -30.120 1.00 87.38 276 THR A O 1
ATOM 2187 N N . SER A 1 277 ? 9.229 6.195 -27.968 1.00 90.31 277 SER A N 1
ATOM 2188 C CA . SER A 1 277 ? 10.663 5.948 -28.067 1.00 90.31 277 SER A CA 1
ATOM 2189 C C . SER A 1 277 ? 10.984 4.681 -28.864 1.00 90.31 277 SER A C 1
ATOM 2191 O O . SER A 1 277 ? 10.165 3.780 -29.027 1.00 90.31 277 SER A O 1
ATOM 2193 N N . ASN A 1 278 ? 12.217 4.609 -29.371 1.00 94.00 278 ASN A N 1
ATOM 2194 C CA . ASN A 1 278 ? 12.691 3.449 -30.122 1.00 94.00 278 ASN A CA 1
ATOM 2195 C C . ASN A 1 278 ? 12.684 2.160 -29.290 1.00 94.00 278 ASN A C 1
ATOM 2197 O O . ASN A 1 278 ? 12.454 1.101 -29.854 1.00 94.00 278 ASN A O 1
ATOM 2201 N N . TYR A 1 279 ? 12.897 2.254 -27.976 1.00 93.50 279 TYR A N 1
ATOM 2202 C CA . TYR A 1 279 ? 12.883 1.130 -27.041 1.00 93.50 279 TYR A CA 1
ATOM 2203 C C . TYR A 1 279 ? 11.874 1.424 -25.931 1.00 93.50 279 TYR A C 1
ATOM 2205 O O . TYR A 1 279 ? 12.244 1.837 -24.835 1.00 93.50 279 TYR A O 1
ATOM 2213 N N . PHE A 1 280 ? 10.594 1.269 -26.254 1.00 90.69 280 PHE A N 1
ATOM 2214 C CA . PHE A 1 280 ? 9.473 1.642 -25.387 1.00 90.69 280 PHE A CA 1
ATOM 2215 C C . PHE A 1 280 ? 9.042 0.521 -24.431 1.00 90.69 280 PHE A C 1
ATOM 2217 O O . PHE A 1 280 ? 8.409 0.794 -23.417 1.00 90.69 280 PHE A O 1
ATOM 2224 N N . CYS A 1 281 ? 9.338 -0.743 -24.753 1.00 91.31 281 CYS A N 1
ATOM 2225 C CA . CYS A 1 281 ? 8.863 -1.880 -23.969 1.00 91.31 281 CYS A CA 1
ATOM 2226 C C . CYS A 1 281 ? 9.394 -1.815 -22.529 1.00 91.31 281 CYS A C 1
ATOM 2228 O O . CYS A 1 281 ? 10.569 -1.538 -22.314 1.00 91.31 281 CYS A O 1
ATOM 2230 N N . LEU A 1 282 ? 8.554 -2.104 -21.536 1.00 91.12 282 LEU A N 1
ATOM 2231 C CA . LEU A 1 282 ? 8.964 -2.070 -20.127 1.00 91.12 282 LEU A CA 1
ATOM 2232 C C . LEU A 1 282 ? 9.906 -3.224 -19.753 1.00 91.12 282 LEU A C 1
ATOM 2234 O O . LEU A 1 282 ? 10.722 -3.112 -18.841 1.00 91.12 282 LEU A O 1
ATOM 2238 N N . TYR A 1 283 ? 9.802 -4.325 -20.495 1.00 90.88 283 TYR A N 1
ATOM 2239 C CA . TYR A 1 283 ? 10.339 -5.630 -20.117 1.00 90.88 283 TYR A CA 1
ATOM 2240 C C . TYR A 1 283 ? 11.555 -6.060 -20.935 1.00 90.88 283 TYR A C 1
ATOM 2242 O O . TYR A 1 283 ? 12.360 -6.869 -20.479 1.00 90.88 283 TYR A O 1
ATOM 2250 N N . CYS A 1 284 ? 11.717 -5.529 -2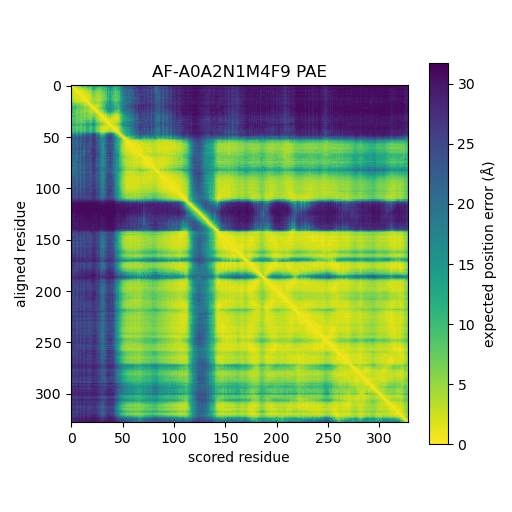2.147 1.00 91.00 284 CYS A N 1
ATOM 2251 C CA . CYS A 1 284 ? 12.759 -5.976 -23.063 1.00 91.00 284 CYS A CA 1
ATOM 2252 C C . CYS A 1 284 ? 13.275 -4.851 -23.965 1.00 91.00 284 CYS A C 1
ATOM 2254 O O . CYS A 1 284 ? 12.714 -3.759 -24.038 1.00 91.00 284 CYS A O 1
ATOM 2256 N N . ASN A 1 285 ? 14.338 -5.153 -24.707 1.00 92.25 285 ASN A N 1
ATOM 2257 C CA . ASN A 1 285 ? 14.954 -4.251 -25.679 1.00 92.25 285 ASN A CA 1
ATOM 2258 C C . ASN A 1 285 ? 14.290 -4.313 -27.071 1.00 92.25 285 ASN A C 1
ATOM 2260 O O . ASN A 1 285 ? 14.981 -4.136 -28.074 1.00 92.25 285 ASN A O 1
ATOM 2264 N N . CYS A 1 286 ? 12.978 -4.563 -27.146 1.00 91.94 286 CYS A N 1
ATOM 2265 C CA . CYS A 1 286 ? 12.245 -4.560 -28.414 1.00 91.94 286 CYS A CA 1
ATOM 2266 C C . CYS A 1 286 ? 12.327 -3.179 -29.074 1.00 91.94 286 CYS A C 1
ATOM 2268 O O . CYS A 1 286 ? 11.942 -2.170 -28.470 1.00 91.94 286 CYS A O 1
ATOM 2270 N N . HIS A 1 287 ? 12.841 -3.131 -30.306 1.00 92.81 287 HIS A N 1
ATOM 2271 C CA . HIS A 1 287 ? 12.838 -1.904 -31.087 1.00 92.81 287 HIS A CA 1
ATOM 2272 C C . HIS A 1 287 ? 11.440 -1.641 -31.660 1.00 92.81 287 HIS A C 1
ATOM 2274 O O . HIS A 1 287 ? 10.743 -2.560 -32.088 1.00 92.81 287 HIS A O 1
ATOM 2280 N N . LYS A 1 288 ? 11.030 -0.373 -31.750 1.00 93.00 288 LYS A N 1
ATOM 2281 C CA . LYS A 1 288 ? 9.702 0.021 -32.252 1.00 93.00 288 LYS A CA 1
ATOM 2282 C C . LYS A 1 288 ? 9.394 -0.498 -33.659 1.00 93.00 288 LYS A C 1
ATOM 2284 O O . LYS A 1 288 ? 8.220 -0.661 -33.976 1.00 93.00 288 LYS A O 1
ATOM 2289 N N . ASP A 1 289 ? 10.424 -0.723 -34.471 1.00 94.06 289 ASP A N 1
ATOM 2290 C CA . ASP A 1 289 ? 10.306 -1.224 -35.846 1.00 94.06 289 ASP A CA 1
ATOM 2291 C C . ASP A 1 289 ? 10.220 -2.755 -35.899 1.00 94.06 289 ASP A C 1
ATOM 2293 O O . ASP A 1 289 ? 10.000 -3.315 -36.959 1.00 94.06 289 ASP A O 1
ATOM 2297 N N . GLU A 1 290 ? 10.375 -3.438 -34.767 1.00 92.25 290 GLU A N 1
ATOM 2298 C CA . GLU A 1 290 ? 10.271 -4.896 -34.650 1.00 92.25 290 GLU A CA 1
ATOM 2299 C C . GLU A 1 290 ? 9.002 -5.322 -33.902 1.00 92.25 290 GLU A C 1
ATOM 2301 O O . GLU A 1 290 ? 8.709 -6.506 -33.815 1.00 92.25 290 GLU A O 1
ATOM 2306 N N . ARG A 1 291 ? 8.214 -4.367 -33.387 1.00 88.56 291 ARG A N 1
ATOM 2307 C CA . ARG A 1 291 ? 7.020 -4.638 -32.566 1.00 88.56 291 ARG A CA 1
ATOM 2308 C C . ARG A 1 291 ? 5.898 -5.393 -33.289 1.00 88.56 291 ARG A C 1
ATOM 2310 O O . ARG A 1 291 ? 4.991 -5.881 -32.631 1.00 88.56 291 ARG A O 1
ATOM 2317 N N . TYR A 1 292 ? 5.906 -5.392 -34.623 1.00 90.50 292 TYR A N 1
ATOM 2318 C CA . TYR A 1 292 ? 4.894 -6.071 -35.441 1.00 90.50 292 TYR A CA 1
ATOM 2319 C C . TYR A 1 292 ? 5.221 -7.553 -35.666 1.00 90.50 292 TYR A C 1
ATOM 2321 O O . TYR A 1 292 ? 4.362 -8.306 -36.117 1.00 90.50 292 TYR A O 1
ATOM 2329 N N . ASP A 1 293 ? 6.472 -7.943 -35.421 1.00 91.88 293 ASP A N 1
ATOM 2330 C CA . ASP A 1 293 ? 6.995 -9.265 -35.728 1.00 91.88 293 ASP A CA 1
ATOM 2331 C C . ASP A 1 293 ? 6.671 -10.223 -34.575 1.00 91.88 293 ASP A C 1
ATOM 2333 O O . ASP A 1 293 ? 7.371 -10.268 -33.562 1.00 91.88 293 ASP A O 1
ATOM 2337 N N . MET A 1 294 ? 5.567 -10.959 -34.731 1.00 89.06 294 MET A N 1
ATOM 2338 C CA . MET A 1 294 ? 5.067 -11.910 -33.733 1.00 89.06 294 MET A CA 1
ATOM 2339 C C . MET A 1 294 ? 5.874 -13.216 -33.683 1.00 89.06 294 MET A C 1
ATOM 2341 O O . MET A 1 294 ? 5.691 -13.995 -32.748 1.00 89.06 294 MET A O 1
ATOM 2345 N N . ASP A 1 295 ? 6.770 -13.452 -34.648 1.00 93.06 295 ASP A N 1
ATOM 2346 C CA . ASP A 1 295 ? 7.654 -14.623 -34.663 1.00 93.06 295 ASP A CA 1
ATOM 2347 C C . ASP A 1 295 ? 8.898 -14.399 -33.784 1.00 93.06 295 ASP A C 1
ATOM 2349 O O . ASP A 1 295 ? 9.567 -15.351 -33.363 1.00 93.06 295 ASP A O 1
ATOM 2353 N N . LYS A 1 296 ? 9.213 -13.137 -33.458 1.00 88.81 296 LYS A N 1
ATOM 2354 C CA . LYS A 1 296 ? 10.302 -12.790 -32.542 1.00 88.81 296 LYS A CA 1
ATOM 2355 C C . LYS A 1 296 ? 9.898 -12.979 -31.087 1.00 88.81 296 LYS A C 1
ATOM 2357 O O . LYS A 1 296 ? 9.006 -12.319 -30.561 1.00 88.81 296 LYS A O 1
ATOM 2362 N N . VAL A 1 297 ? 10.666 -13.813 -30.394 1.00 88.00 297 VAL A N 1
ATOM 2363 C CA . VAL A 1 297 ? 10.545 -14.005 -28.948 1.00 88.00 297 VAL A CA 1
ATOM 2364 C C . VAL A 1 297 ? 11.467 -13.032 -28.220 1.00 88.00 297 VAL A C 1
ATOM 2366 O O . VAL A 1 297 ? 12.689 -13.079 -28.368 1.00 88.00 297 VAL A O 1
ATOM 2369 N N . TRP A 1 298 ? 10.878 -12.172 -27.394 1.00 85.88 298 TRP A N 1
ATOM 2370 C CA . TRP A 1 298 ? 11.610 -11.239 -26.545 1.00 85.88 298 TRP A CA 1
ATOM 2371 C C . TRP A 1 298 ? 11.694 -11.772 -25.118 1.00 85.88 298 TRP A C 1
ATOM 2373 O O . TRP A 1 298 ? 10.677 -12.016 -24.473 1.00 85.88 298 TRP A O 1
ATOM 2383 N N . LEU A 1 299 ? 12.914 -11.931 -24.607 1.00 85.75 299 LEU A N 1
ATOM 2384 C CA . LEU A 1 299 ? 13.123 -12.284 -23.205 1.00 85.75 299 LEU A CA 1
ATOM 2385 C C . LEU A 1 299 ? 12.804 -11.079 -22.312 1.00 85.75 299 LEU A C 1
ATOM 2387 O O . LEU A 1 299 ? 13.224 -9.957 -22.607 1.00 85.75 299 LEU A O 1
ATOM 2391 N N . ASN A 1 300 ? 12.110 -11.320 -21.197 1.00 85.19 300 ASN A N 1
ATOM 2392 C CA . ASN A 1 300 ? 11.909 -10.323 -20.145 1.00 85.19 300 ASN A CA 1
ATOM 2393 C C . ASN A 1 300 ? 13.216 -10.145 -19.354 1.00 85.19 300 ASN A C 1
ATOM 2395 O O . ASN A 1 300 ? 13.395 -10.693 -18.270 1.00 85.19 300 ASN A O 1
ATOM 2399 N N . SER A 1 301 ? 14.180 -9.456 -19.963 1.00 82.69 301 SER A N 1
ATOM 2400 C CA . SER A 1 301 ? 15.539 -9.284 -19.446 1.00 82.69 301 SER A CA 1
ATOM 2401 C C . SER A 1 301 ? 15.841 -7.838 -19.058 1.00 82.69 301 SER A C 1
ATOM 2403 O O . SER A 1 301 ? 17.012 -7.454 -19.076 1.00 82.69 301 SER A O 1
ATOM 2405 N N . LYS A 1 302 ? 14.803 -7.043 -18.754 1.00 84.50 302 LYS A N 1
ATOM 2406 C CA . LYS A 1 302 ? 14.850 -5.582 -18.581 1.00 84.50 302 LYS A CA 1
ATOM 2407 C C . LYS A 1 302 ? 15.120 -4.830 -19.890 1.00 84.50 302 LYS A C 1
ATOM 2409 O O . LYS A 1 302 ? 15.865 -5.273 -20.767 1.00 84.50 302 LYS A O 1
ATOM 2414 N N . ASN A 1 303 ? 14.537 -3.641 -20.008 1.00 88.75 303 ASN A N 1
ATOM 2415 C CA . ASN A 1 303 ? 14.906 -2.684 -21.043 1.00 88.75 303 ASN A CA 1
ATOM 2416 C C . ASN A 1 303 ? 16.150 -1.899 -20.596 1.00 88.75 303 ASN A C 1
ATOM 2418 O O . ASN A 1 303 ? 16.103 -1.155 -19.625 1.00 88.75 303 ASN A O 1
ATOM 2422 N N . THR A 1 304 ? 17.273 -2.075 -21.287 1.00 89.06 304 THR A N 1
ATOM 2423 C CA . THR A 1 304 ? 18.531 -1.360 -21.012 1.00 89.06 304 THR A CA 1
ATOM 2424 C C . THR A 1 304 ? 18.823 -0.264 -22.032 1.00 89.06 304 THR A C 1
ATOM 2426 O O . THR A 1 304 ? 19.678 0.583 -21.790 1.00 89.06 304 THR A O 1
ATOM 2429 N N . ARG A 1 305 ? 18.122 -0.260 -23.171 1.00 89.88 305 ARG A N 1
ATOM 2430 C CA . ARG A 1 305 ? 18.340 0.693 -24.272 1.00 89.88 305 ARG A CA 1
ATOM 2431 C C . ARG A 1 305 ? 17.391 1.893 -24.240 1.00 89.88 305 ARG A C 1
ATOM 2433 O O . ARG A 1 305 ? 17.684 2.919 -24.847 1.00 89.88 305 ARG A O 1
ATOM 2440 N N . GLY A 1 306 ? 16.252 1.759 -23.568 1.00 88.44 306 GLY A N 1
ATOM 2441 C CA . GLY A 1 306 ? 15.203 2.773 -23.439 1.00 88.44 306 GLY A CA 1
ATOM 2442 C C . GLY A 1 306 ? 15.245 3.584 -22.144 1.00 88.44 306 GLY A C 1
ATOM 2443 O O . GLY A 1 306 ? 14.512 4.569 -22.032 1.00 88.44 306 GLY A O 1
ATOM 2444 N N . CYS A 1 307 ? 16.090 3.199 -21.183 1.00 88.62 307 CYS A N 1
ATOM 2445 C CA . CYS A 1 307 ? 16.248 3.910 -19.915 1.00 88.62 307 CYS A CA 1
ATOM 2446 C C . CYS A 1 307 ? 17.002 5.231 -20.111 1.00 88.62 307 CYS A C 1
ATOM 2448 O O . CYS A 1 307 ? 18.104 5.259 -20.656 1.00 88.62 307 CYS A O 1
ATOM 2450 N N . LYS A 1 308 ? 16.411 6.326 -19.628 1.00 87.81 308 LYS A N 1
ATOM 2451 C CA . LYS A 1 308 ? 17.058 7.643 -19.514 1.00 87.81 308 LYS A CA 1
ATOM 2452 C C . LYS A 1 308 ? 17.469 7.970 -18.089 1.00 87.81 308 LYS A C 1
ATOM 2454 O O . LYS A 1 308 ? 18.438 8.694 -17.893 1.00 87.81 308 LYS A O 1
ATOM 2459 N N . ASN A 1 309 ? 16.720 7.449 -17.127 1.00 90.75 309 ASN A N 1
ATOM 2460 C CA . ASN A 1 309 ? 16.961 7.661 -15.715 1.00 90.75 309 ASN A CA 1
ATOM 2461 C C . ASN A 1 309 ? 17.156 6.322 -15.007 1.00 90.75 309 ASN A C 1
ATOM 2463 O O . ASN A 1 309 ? 16.811 5.262 -15.535 1.00 90.75 309 ASN A O 1
ATOM 2467 N N . THR A 1 310 ? 17.701 6.381 -13.799 1.00 91.69 310 THR A N 1
ATOM 2468 C CA . THR A 1 310 ? 17.806 5.217 -12.925 1.00 91.69 310 THR A CA 1
ATOM 2469 C C . THR A 1 310 ? 16.411 4.742 -12.512 1.00 91.69 310 THR A C 1
ATOM 2471 O O . THR A 1 310 ? 15.512 5.543 -12.290 1.00 91.69 310 THR A O 1
ATOM 2474 N N . MET A 1 311 ? 16.225 3.431 -12.391 1.00 92.69 311 MET A N 1
ATOM 2475 C CA . MET A 1 311 ? 14.994 2.862 -11.846 1.00 92.69 311 MET A CA 1
ATOM 2476 C C . MET A 1 311 ? 14.800 3.317 -10.392 1.00 92.69 311 MET A C 1
ATOM 2478 O O . MET A 1 311 ? 15.737 3.240 -9.589 1.00 92.69 311 MET A O 1
ATOM 2482 N N . LEU A 1 312 ? 13.600 3.792 -10.068 1.00 94.94 312 LEU A N 1
ATOM 2483 C CA . LEU A 1 312 ? 13.157 4.047 -8.697 1.00 94.94 312 LEU A CA 1
ATOM 2484 C C . LEU A 1 312 ? 12.663 2.734 -8.067 1.00 94.94 312 LEU A C 1
ATOM 2486 O O . LEU A 1 312 ? 12.284 1.820 -8.794 1.00 94.94 312 LEU A O 1
ATOM 2490 N N . PHE A 1 313 ? 12.648 2.639 -6.733 1.00 94.56 313 PHE A N 1
ATOM 2491 C CA . PHE A 1 313 ? 12.289 1.403 -6.009 1.00 94.56 313 PHE A CA 1
ATOM 2492 C C . PHE A 1 313 ? 13.136 0.190 -6.446 1.00 94.56 313 PHE A C 1
ATOM 2494 O O . PHE A 1 313 ? 12.619 -0.853 -6.849 1.00 94.56 313 PHE A O 1
ATOM 2501 N N . GLN A 1 314 ? 14.464 0.331 -6.396 1.00 93.69 314 GLN A N 1
ATOM 2502 C CA . GLN A 1 314 ? 15.421 -0.703 -6.834 1.00 93.69 314 GLN A CA 1
ATOM 2503 C C . GLN A 1 314 ? 15.354 -1.985 -5.998 1.00 93.69 314 GLN A C 1
ATOM 2505 O O . GLN A 1 314 ? 15.858 -3.038 -6.392 1.00 93.69 314 GLN A O 1
ATOM 2510 N N . GLU A 1 315 ? 14.709 -1.897 -4.843 1.00 95.44 315 GLU A N 1
ATOM 2511 C CA . GLU A 1 315 ? 14.437 -2.996 -3.941 1.00 95.44 315 GLU A CA 1
ATOM 2512 C C . GLU A 1 315 ? 13.404 -3.974 -4.531 1.00 95.44 315 GLU A C 1
ATOM 2514 O O . GLU A 1 315 ? 13.352 -5.130 -4.117 1.00 95.44 315 GLU A O 1
ATOM 2519 N N . ILE A 1 316 ? 12.631 -3.570 -5.542 1.00 95.25 316 ILE A N 1
ATOM 2520 C CA . ILE A 1 316 ? 11.652 -4.428 -6.216 1.00 95.25 316 ILE A CA 1
ATOM 2521 C C . ILE A 1 316 ? 12.319 -5.189 -7.363 1.00 95.25 316 ILE A C 1
ATOM 2523 O O . ILE A 1 316 ? 12.916 -4.598 -8.266 1.00 95.25 316 ILE A O 1
ATOM 2527 N N . ASP A 1 317 ? 12.191 -6.515 -7.345 1.00 92.12 317 ASP A N 1
ATOM 2528 C CA . ASP A 1 317 ? 12.778 -7.375 -8.370 1.00 92.12 317 ASP A CA 1
ATOM 2529 C C . ASP A 1 317 ? 12.132 -7.139 -9.741 1.00 92.12 317 ASP A C 1
ATOM 2531 O O . ASP A 1 317 ? 10.926 -6.937 -9.856 1.00 92.12 317 ASP A O 1
ATOM 2535 N N . GLN A 1 318 ? 12.933 -7.199 -10.810 1.00 86.19 318 GLN A N 1
ATOM 2536 C CA . GLN A 1 318 ? 12.505 -6.858 -12.177 1.00 86.19 318 GLN A CA 1
ATOM 2537 C C . GLN A 1 318 ? 11.271 -7.646 -12.652 1.00 86.19 318 GLN A C 1
ATOM 2539 O O . GLN A 1 318 ? 10.439 -7.106 -13.379 1.00 86.19 318 GLN A O 1
ATOM 2544 N N . ASN A 1 319 ? 11.144 -8.908 -12.237 1.00 89.88 319 ASN A N 1
ATOM 2545 C CA . ASN A 1 319 ? 10.026 -9.772 -12.621 1.00 89.88 319 ASN A CA 1
ATOM 2546 C C . ASN A 1 319 ? 8.719 -9.431 -11.887 1.00 89.88 319 ASN A C 1
ATOM 2548 O O . ASN A 1 319 ? 7.662 -9.908 -12.287 1.00 89.88 319 ASN A O 1
ATOM 2552 N N . ASN A 1 320 ? 8.786 -8.583 -10.858 1.00 94.44 320 ASN A N 1
ATOM 2553 C CA . ASN A 1 320 ? 7.658 -8.215 -10.006 1.00 94.44 320 ASN A CA 1
ATOM 2554 C C . ASN A 1 320 ? 7.046 -6.851 -10.387 1.00 94.44 320 ASN A C 1
ATOM 2556 O O . ASN A 1 320 ? 6.252 -6.289 -9.630 1.00 94.44 320 ASN A O 1
ATOM 2560 N N . TRP A 1 321 ? 7.400 -6.325 -11.566 1.00 92.81 321 TRP A N 1
ATOM 2561 C CA . TRP A 1 321 ? 6.811 -5.123 -12.162 1.00 92.81 321 TRP A CA 1
ATOM 2562 C C . TRP A 1 321 ? 5.696 -5.504 -13.134 1.00 92.81 321 TRP A C 1
ATOM 2564 O O . TRP A 1 321 ? 5.939 -6.126 -14.168 1.00 92.81 321 TRP A O 1
ATOM 2574 N N . ILE A 1 322 ? 4.465 -5.116 -12.826 1.00 90.62 322 ILE A N 1
ATOM 2575 C CA . ILE A 1 322 ? 3.265 -5.581 -13.525 1.00 90.62 322 ILE A CA 1
ATOM 2576 C C . ILE A 1 322 ? 2.500 -4.366 -14.047 1.00 90.62 322 ILE A C 1
ATOM 2578 O O . ILE A 1 322 ? 2.121 -3.490 -13.278 1.00 90.62 322 ILE A O 1
ATOM 2582 N N . THR A 1 323 ? 2.255 -4.287 -15.349 1.00 87.81 323 THR A N 1
ATOM 2583 C CA . THR A 1 323 ? 1.364 -3.256 -15.896 1.00 87.81 323 THR A CA 1
ATOM 2584 C C . THR A 1 323 ? -0.087 -3.570 -15.592 1.00 87.81 323 THR A C 1
ATOM 2586 O O . THR A 1 323 ? -0.501 -4.722 -15.694 1.00 87.81 323 THR A O 1
ATOM 2589 N N . ASP A 1 324 ? -0.862 -2.541 -15.269 1.00 80.31 324 ASP A N 1
ATOM 2590 C CA . ASP A 1 324 ? -2.310 -2.656 -15.155 1.00 80.31 324 ASP A CA 1
ATOM 2591 C C . ASP A 1 324 ? -2.937 -2.945 -16.526 1.00 80.31 324 ASP A C 1
ATOM 2593 O O . ASP A 1 324 ? -2.849 -2.128 -17.443 1.00 80.31 324 ASP A O 1
ATOM 2597 N N . GLU A 1 325 ? -3.578 -4.109 -16.650 1.00 67.19 325 GLU A N 1
ATOM 2598 C CA . GLU A 1 325 ? -4.224 -4.572 -17.880 1.00 67.19 325 GLU A CA 1
ATOM 2599 C C . GLU A 1 325 ? -5.434 -3.722 -18.283 1.00 67.19 325 GLU A C 1
ATOM 2601 O O . GLU A 1 325 ? -5.752 -3.641 -19.468 1.00 67.19 325 GLU A O 1
ATOM 2606 N N . LEU A 1 326 ? -6.103 -3.062 -17.328 1.00 62.31 326 LEU A N 1
ATOM 2607 C CA . LEU A 1 326 ? -7.294 -2.249 -17.610 1.00 62.31 326 LEU A CA 1
ATOM 2608 C C . LEU A 1 326 ? -6.968 -0.940 -18.346 1.00 62.31 326 LEU A C 1
ATOM 2610 O O . LEU A 1 326 ? -7.876 -0.281 -18.855 1.00 62.31 326 LEU A O 1
ATOM 2614 N N . HIS A 1 327 ? -5.686 -0.578 -18.414 1.00 55.91 327 HIS A N 1
ATOM 2615 C CA . HIS A 1 327 ? -5.185 0.663 -19.001 1.00 55.91 327 HIS A CA 1
ATOM 2616 C C . HIS A 1 327 ? -4.068 0.420 -20.042 1.00 55.91 327 HIS A C 1
ATOM 2618 O O . HIS A 1 327 ? -3.202 1.284 -20.214 1.00 55.91 327 HIS A O 1
ATOM 2624 N N . LEU A 1 328 ? -4.070 -0.746 -20.712 1.00 50.12 328 LEU A N 1
ATOM 2625 C CA . LEU A 1 328 ? -3.148 -1.096 -21.811 1.00 50.12 328 LEU A CA 1
ATOM 2626 C C . LEU A 1 328 ? -3.595 -0.587 -23.188 1.00 50.12 328 LEU A C 1
ATOM 2628 O O . LEU A 1 328 ? -4.806 -0.659 -23.501 1.00 50.12 328 LEU A O 1
#

Secondary structure (DSSP, 8-state):
-HHHHHHHHHHHHHHHTT-B-TTS-B-----EEEEEETTEEEEEESS-S-HHHHHHHHHHHHHHHHHTT--HHHHHHHHHH-TTSPPHHHHHHHHHHHHHHHHHHSPPEEE-GGGS----------------S---TTTTT-EEE--HHHHHHHHHHHHHHSSS-SS-TTT--EEEEEEEEEEEETTTEEEEEEEEEEGGGGGGGGSGGG-EEEEEEES---HHHHHHHHHHHHHHHHHHHHH-EE-TT-PEEPEEEEEEE-HHHHHHHTTB--TTSTT--SSS---TTTTT-TTPPPP-S--SSSBSSPPS-TTS-GGGEEE-GGG-

Radius of gyration: 28.12 Å; Cα contacts (8 Å, |Δi|>4): 423; chains: 1; bounding box: 66×53×85 Å

Organism: NCBI:txid588596

Mean predicted aligned error: 13.16 Å

pLDDT: mean 81.68, std 17.48, range [29.53, 98.25]

Nearest PDB structures (foldseek):
  5aoy-assembly1_A  TM=4.183E-01  e=3.464E-01  Mus musculus
  6ozg-assembly1_A  TM=4.216E-01  e=1.137E+00  Thermotoga maritima
  3hd0-assembly1_A  TM=3.630E-01  e=8.965E-01  Thermotoga maritima
  6ozf-assembly1_A  TM=3.707E-01  e=1.281E+00  Thermotoga maritima
  2w36-assembly1_A  TM=3.630E-01  e=1.530E+00  Thermotoga maritima

Solvent-accessible surface area (backbone atoms only — not comparable to full-atom values): 19354 Å² total; per-residue (Å²): 116,68,70,62,54,51,52,52,52,50,54,51,51,39,59,74,69,60,41,41,46,99,84,69,44,71,76,69,82,76,54,68,50,80,44,77,57,98,86,44,79,48,76,48,70,71,52,69,100,38,74,66,60,50,51,53,51,51,52,49,51,53,49,51,29,61,79,67,67,51,46,72,69,56,47,39,53,48,31,68,73,38,85,86,46,76,54,48,71,61,55,50,53,51,50,55,52,50,51,53,51,42,51,69,60,54,43,75,43,75,46,69,84,74,82,62,84,74,91,80,73,94,75,92,79,83,90,78,91,81,91,85,71,97,56,62,86,92,49,79,86,52,21,38,33,42,58,67,63,43,48,46,73,56,48,51,62,52,35,44,69,35,91,77,53,66,44,46,91,96,79,44,66,49,36,38,35,36,35,47,54,66,45,75,52,79,96,82,44,33,35,30,39,32,33,35,30,54,57,70,52,50,78,52,47,76,40,70,92,40,48,43,71,37,34,43,37,78,41,68,82,41,59,71,56,49,48,60,55,41,61,74,44,46,70,61,44,47,42,31,60,75,67,20,46,70,48,98,86,68,49,71,34,48,51,44,53,32,39,38,22,39,56,68,54,44,27,42,42,51,12,34,52,56,80,87,37,58,29,42,46,80,41,20,69,53,40,62,90,50,70,84,49,83,86,64,83,78,63,82,73,51,35,78,79,23,47,80,46,74,55,55,64,75,69,41,53,81,89,36,60,43,69,38,75,94,58,112

Sequence (328 aa):
MVGKEIATQTMSILKKNKFTSPSEEIIATIEVIVLKINGEIVELHFHPDNVTDFTQHIDSIIRACDETLISRNSYRRLAKAVLNLIREHVIEKRRNEITKIMNSLIPIKPFNLQSVNLDNDNDNENQQDISGIELNDDDVGNDAYRSIISLLDIIVPILTTSTPPILKVGDSKINIKFSGDGRNVGRKQKHVMLTMCILNEKEGVLNPTHQYSICLYIGKESYNSLSIVSAKFSQELEQLKTNGYKDSNNTIWPIELFFSGDWKFVALVLGINAATSNYFCLYCNCHKDERYDMDKVWLNSKNTRGCKNTMLFQEIDQNNWITDELHL